Protein AF-A0A366WCZ5-F1 (afdb_monomer)

Secondary structure (DSSP, 8-state):
-HHHHHHHHHHHHHHHHHHHHHHH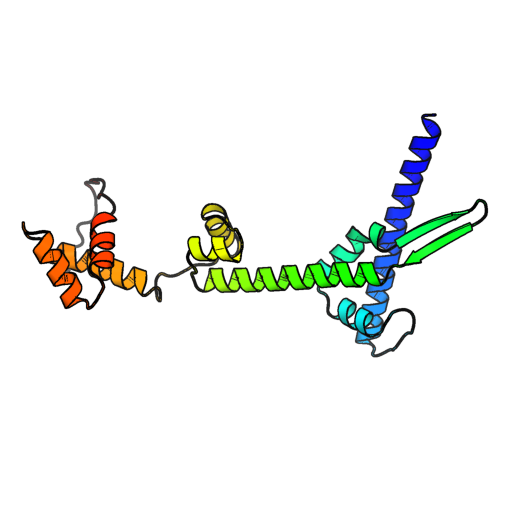HHHHHHHHHHHTT---TTS-HHHHHHHHH--HHHHHHHHHTHHHHEEEEEETTEEEEEE-HHHHHHHHHHHHHHHHHHHHHHHHHHTT--HHHHHHHH---HHHHHHHHHHTT----STT-HHHHHHHHHHHHHHHH--S-HHHHHHHHHHHTT--HHHHHHHHHT----------------

Structure (mmCIF, N/CA/C/O backbone):
data_AF-A0A366WCZ5-F1
#
_entry.id   AF-A0A366WCZ5-F1
#
loop_
_atom_site.group_PDB
_atom_site.id
_atom_site.type_symbol
_atom_site.label_atom_id
_atom_site.label_alt_id
_atom_site.label_comp_id
_atom_site.label_asym_id
_atom_site.label_entity_id
_atom_site.label_seq_id
_atom_site.pdbx_PDB_ins_code
_atom_site.Cartn_x
_atom_site.Cartn_y
_atom_site.Cartn_z
_atom_site.occupancy
_atom_site.B_iso_or_equiv
_atom_site.auth_seq_id
_atom_site.auth_comp_id
_atom_site.auth_asym_id
_atom_site.auth_atom_id
_atom_site.pdbx_PDB_model_num
ATOM 1 N N . MET A 1 1 ? -20.710 30.430 31.780 1.00 48.91 1 MET A N 1
ATOM 2 C CA . MET A 1 1 ? -20.647 29.848 30.422 1.00 48.91 1 MET A CA 1
ATOM 3 C C . MET A 1 1 ? -19.335 29.110 30.149 1.00 48.91 1 MET A C 1
ATOM 5 O O . MET A 1 1 ? -19.373 28.139 29.416 1.00 48.91 1 MET A O 1
ATOM 9 N N . GLU A 1 2 ? -18.200 29.488 30.754 1.00 44.03 2 GLU A N 1
ATOM 10 C CA . GLU A 1 2 ? -16.919 28.774 30.550 1.00 44.03 2 GLU A CA 1
ATOM 11 C C . GLU A 1 2 ? -16.777 27.448 31.325 1.00 44.03 2 GLU A C 1
ATOM 13 O O . GLU A 1 2 ? -16.104 26.543 30.841 1.00 44.03 2 GLU A O 1
ATOM 18 N N . ARG A 1 3 ? -17.430 27.290 32.491 1.00 44.84 3 ARG A N 1
ATOM 19 C CA . ARG A 1 3 ? -17.363 26.043 33.286 1.00 44.84 3 ARG A CA 1
ATOM 20 C C . ARG A 1 3 ? -18.009 24.841 32.587 1.00 44.84 3 ARG A C 1
ATOM 22 O O . ARG A 1 3 ? -17.401 23.784 32.537 1.00 44.84 3 ARG A O 1
ATOM 29 N N . THR A 1 4 ? -19.165 25.031 31.954 1.00 56.19 4 THR A N 1
ATOM 30 C CA . THR A 1 4 ? -19.884 23.972 31.224 1.00 56.19 4 THR A CA 1
ATOM 31 C C . THR A 1 4 ? -19.087 23.408 30.045 1.00 56.19 4 THR A C 1
ATOM 33 O O . THR A 1 4 ? -19.094 22.205 29.822 1.00 56.19 4 THR A O 1
ATOM 36 N N . ILE A 1 5 ? -18.328 24.248 29.332 1.00 54.75 5 ILE A N 1
ATOM 37 C CA . ILE A 1 5 ? -17.493 23.812 28.196 1.00 54.75 5 ILE A CA 1
ATOM 38 C C . ILE A 1 5 ? -16.281 22.994 28.673 1.00 54.75 5 ILE A C 1
ATOM 40 O O . ILE A 1 5 ? -15.806 22.101 27.968 1.00 54.75 5 ILE A O 1
ATOM 44 N N . LEU A 1 6 ? -15.741 23.318 29.852 1.00 47.34 6 LEU A N 1
ATOM 45 C CA . LEU A 1 6 ? -14.624 22.582 30.438 1.00 47.34 6 LEU A CA 1
ATOM 46 C C . LEU A 1 6 ? -15.084 21.200 30.923 1.00 47.34 6 LEU A C 1
ATOM 48 O O . LEU A 1 6 ? -14.421 20.210 30.622 1.00 47.34 6 LEU A O 1
ATOM 52 N N . ASP A 1 7 ? -16.248 21.138 31.571 1.00 59.31 7 ASP A N 1
ATOM 53 C CA . ASP A 1 7 ? -16.853 19.894 32.054 1.00 59.31 7 ASP A CA 1
ATOM 54 C C . ASP A 1 7 ? -17.231 18.958 30.891 1.00 59.31 7 ASP A C 1
ATOM 56 O O . ASP A 1 7 ? -16.906 17.774 30.930 1.00 59.31 7 ASP A O 1
ATOM 60 N N . GLU A 1 8 ? -17.792 19.480 29.793 1.00 61.09 8 GLU A N 1
ATOM 61 C CA . GLU A 1 8 ? -18.083 18.694 28.580 1.00 61.09 8 GLU A CA 1
ATOM 62 C C . GLU A 1 8 ? -16.818 18.119 27.919 1.00 61.09 8 GLU A C 1
ATOM 64 O O . GLU A 1 8 ? -16.812 16.981 27.444 1.00 61.09 8 GLU A O 1
ATOM 69 N N . LYS A 1 9 ? -15.713 18.876 27.904 1.00 61.22 9 LYS A N 1
ATOM 70 C CA . LYS A 1 9 ? -14.429 18.406 27.353 1.00 61.22 9 LYS A CA 1
ATOM 71 C C . LYS A 1 9 ? -13.777 17.334 28.221 1.00 61.22 9 LYS A C 1
ATOM 73 O O . LYS A 1 9 ? -13.191 16.397 27.675 1.00 61.22 9 LYS A O 1
ATOM 78 N N . ILE A 1 10 ? -13.866 17.470 29.543 1.00 60.66 10 ILE A N 1
ATOM 79 C CA . ILE A 1 10 ? -13.370 16.468 30.492 1.00 60.66 10 ILE A CA 1
ATOM 80 C C . ILE A 1 10 ? -14.183 15.180 30.326 1.00 60.66 10 ILE A C 1
ATOM 82 O O . ILE A 1 10 ? -13.588 14.129 30.078 1.00 60.66 10 ILE A O 1
ATOM 86 N N . LEU A 1 11 ? -15.515 15.281 30.284 1.00 67.25 11 LEU A N 1
ATOM 87 C CA . LEU A 1 11 ? -16.421 14.150 30.074 1.00 67.25 11 LEU A CA 1
ATOM 88 C C . LEU A 1 11 ? -16.138 13.421 28.749 1.00 67.25 11 LEU A C 1
ATOM 90 O O . LEU A 1 11 ? -16.040 12.195 28.710 1.00 67.25 11 LEU A O 1
ATOM 94 N N . PHE A 1 12 ? -15.920 14.169 27.664 1.00 70.44 12 PHE A N 1
ATOM 95 C CA . PHE A 1 12 ? -15.553 13.603 26.363 1.00 70.44 12 PHE A CA 1
ATOM 96 C C . PHE A 1 12 ? -14.197 12.878 26.399 1.00 70.44 12 PHE A C 1
ATOM 98 O O . PHE A 1 12 ? -14.015 11.831 25.769 1.00 70.44 12 PHE A O 1
ATOM 105 N N . SER A 1 13 ? -13.224 13.414 27.139 1.00 75.50 13 SER A N 1
ATOM 106 C CA . SER A 1 13 ? -11.907 12.789 27.275 1.00 75.50 13 SER A CA 1
ATOM 107 C C . SER A 1 13 ? -11.962 11.482 28.072 1.00 75.50 13 SER A C 1
ATOM 109 O O . SER A 1 13 ? -11.350 10.494 27.659 1.00 75.50 13 SER A O 1
ATOM 111 N N . GLU A 1 14 ? -12.757 11.436 29.141 1.00 78.94 14 GLU A N 1
ATOM 112 C CA . GLU A 1 14 ? -12.972 10.247 29.969 1.00 78.94 14 GLU A CA 1
ATOM 113 C C . GLU A 1 14 ? -13.734 9.161 29.203 1.00 78.94 14 GLU A C 1
ATOM 115 O O . GLU A 1 14 ? -13.305 8.005 29.182 1.00 78.94 14 GLU A O 1
ATOM 120 N N . GLN A 1 15 ? -14.787 9.534 28.469 1.00 80.31 15 GLN A N 1
ATOM 121 C CA . GLN A 1 15 ? -15.516 8.632 27.571 1.00 80.31 15 GLN A CA 1
ATOM 122 C C . GLN A 1 15 ? -14.597 8.028 26.505 1.00 80.31 15 GLN A C 1
ATOM 124 O O . GLN A 1 15 ? -14.660 6.832 26.222 1.00 80.31 15 GLN A O 1
ATOM 129 N N . LYS A 1 16 ? -13.678 8.819 25.942 1.00 81.75 16 LYS A N 1
ATOM 130 C CA . LYS A 1 16 ? -12.702 8.328 24.962 1.00 81.75 16 LYS A CA 1
ATOM 131 C C . LYS A 1 16 ? -11.709 7.337 25.569 1.00 81.75 16 LYS A C 1
ATOM 133 O O . LYS A 1 16 ? -11.326 6.379 24.899 1.00 81.75 16 LYS A O 1
ATOM 138 N N . VAL A 1 17 ? -11.270 7.552 26.809 1.00 85.00 17 VAL A N 1
ATOM 139 C CA . VAL A 1 17 ? -10.407 6.599 27.527 1.00 85.00 17 VAL A CA 1
ATOM 140 C C . VAL A 1 17 ? -11.176 5.315 27.833 1.00 85.00 17 VAL A C 1
ATOM 142 O O . VAL A 1 17 ? -10.668 4.227 27.564 1.00 85.00 17 VAL A O 1
ATOM 145 N N . LEU A 1 18 ? -12.417 5.426 28.307 1.00 83.81 18 LEU A N 1
ATOM 146 C CA . LEU A 1 18 ? -13.275 4.278 28.586 1.00 83.81 18 LEU A CA 1
ATOM 147 C C . LEU A 1 18 ? -13.547 3.456 27.318 1.00 83.81 18 LEU A C 1
ATOM 149 O O . LEU A 1 18 ? -13.378 2.238 27.337 1.00 83.81 18 LEU A O 1
ATOM 153 N N . ALA A 1 19 ? -13.864 4.112 26.198 1.00 83.38 19 ALA A N 1
ATOM 154 C CA . ALA A 1 19 ? -14.073 3.453 24.910 1.00 83.38 19 ALA A CA 1
ATOM 155 C C . ALA A 1 19 ? -12.857 2.619 24.482 1.00 83.38 19 ALA A C 1
ATOM 157 O O . ALA A 1 19 ? -13.003 1.471 24.062 1.00 83.38 19 ALA A O 1
ATOM 158 N N . LYS A 1 20 ? -11.643 3.164 24.631 1.00 87.25 20 LYS A N 1
ATOM 159 C CA . LYS A 1 20 ? -10.401 2.438 24.326 1.00 87.25 20 LYS A CA 1
ATOM 160 C C . LYS A 1 20 ? -10.265 1.175 25.163 1.00 87.25 20 LYS A C 1
ATOM 162 O O . LYS A 1 20 ? -9.969 0.117 24.613 1.00 87.25 20 LYS A O 1
ATOM 167 N N . THR A 1 21 ? -10.494 1.278 26.469 1.00 86.56 21 THR A N 1
ATOM 168 C CA . THR A 1 21 ? -10.379 0.152 27.404 1.00 86.56 21 THR A CA 1
ATOM 169 C C . THR A 1 21 ? -11.398 -0.943 27.094 1.00 86.56 21 THR A C 1
ATOM 171 O O . THR A 1 21 ? -11.051 -2.128 27.101 1.00 86.56 21 THR A O 1
ATOM 174 N N . VAL A 1 22 ? -12.636 -0.561 26.765 1.00 86.19 22 VAL A N 1
ATOM 175 C CA . VAL A 1 22 ? -13.698 -1.499 26.378 1.00 86.19 22 VAL A CA 1
ATOM 176 C C . VAL A 1 22 ? -13.349 -2.205 25.069 1.00 86.19 22 VAL A C 1
ATOM 178 O O . VAL A 1 22 ? -13.373 -3.433 25.032 1.00 86.19 22 VAL A O 1
ATOM 181 N N . ILE A 1 23 ? -12.954 -1.473 24.020 1.00 87.56 23 ILE A N 1
ATOM 182 C CA . ILE A 1 23 ? -12.566 -2.079 22.735 1.00 87.56 23 ILE A CA 1
ATOM 183 C C . ILE A 1 23 ? -11.342 -2.979 22.881 1.00 87.56 23 ILE A C 1
ATOM 185 O O . ILE A 1 23 ? -11.343 -4.087 22.354 1.00 87.56 23 ILE A O 1
ATOM 189 N N . HIS A 1 24 ? -10.328 -2.556 23.632 1.00 87.62 24 HIS A N 1
ATOM 190 C CA . HIS A 1 24 ? -9.146 -3.377 23.886 1.00 87.62 24 HIS A CA 1
ATOM 191 C C . HIS A 1 24 ? -9.514 -4.702 24.575 1.00 87.62 24 HIS A C 1
ATOM 193 O O . HIS A 1 24 ? -9.077 -5.773 24.156 1.00 87.62 24 HIS A O 1
ATOM 199 N N . SER A 1 25 ? -10.370 -4.645 25.598 1.00 86.44 25 SER A N 1
ATOM 200 C CA . SER A 1 25 ? -10.845 -5.837 26.312 1.00 86.44 25 SER A CA 1
ATOM 201 C C . SER A 1 25 ? -11.691 -6.744 25.415 1.00 86.44 25 SER A C 1
ATOM 203 O O . SER A 1 25 ? -11.522 -7.962 25.430 1.00 86.44 25 SER A O 1
ATOM 205 N N . LEU A 1 26 ? -12.557 -6.149 24.592 1.00 85.19 26 LEU A N 1
ATOM 206 C CA . LEU A 1 26 ? -13.409 -6.848 23.635 1.00 85.19 26 LEU A CA 1
ATOM 207 C C . LEU A 1 26 ? -12.581 -7.577 22.569 1.00 85.19 26 LEU A C 1
ATOM 209 O O . LEU A 1 26 ? -12.796 -8.766 22.349 1.00 85.19 26 LEU A O 1
ATOM 213 N N . VAL A 1 27 ? -11.591 -6.916 21.965 1.00 85.88 27 VAL A N 1
ATOM 214 C CA . VAL A 1 27 ? -10.692 -7.537 20.978 1.00 85.88 27 VAL A CA 1
ATOM 215 C C . VAL A 1 27 ? -9.900 -8.686 21.602 1.00 85.88 27 VAL A C 1
ATOM 217 O O . VAL A 1 27 ? -9.868 -9.779 21.038 1.00 85.88 27 VAL A O 1
ATOM 220 N N . ASN A 1 28 ? -9.330 -8.489 22.794 1.00 83.81 28 ASN A N 1
ATOM 221 C CA . ASN A 1 28 ? -8.584 -9.542 23.487 1.00 83.81 28 ASN A CA 1
ATOM 222 C C . ASN A 1 28 ? -9.452 -10.764 23.790 1.00 83.81 28 ASN A C 1
ATOM 224 O O . ASN A 1 28 ? -9.026 -11.897 23.561 1.00 83.81 28 ASN A O 1
ATOM 228 N N . MET A 1 29 ? -10.681 -10.543 24.257 1.00 84.25 29 MET A N 1
ATOM 229 C CA . MET A 1 29 ? -11.636 -11.618 24.500 1.00 84.25 29 MET A CA 1
ATOM 230 C C . MET A 1 29 ? -11.932 -12.400 23.213 1.00 84.25 29 MET A C 1
ATOM 232 O O . MET A 1 29 ? -11.909 -13.628 23.237 1.00 84.25 29 MET A O 1
ATOM 236 N N . ILE A 1 30 ? -12.154 -11.721 22.085 1.00 81.56 30 ILE A N 1
ATOM 237 C CA . ILE A 1 30 ? -12.444 -12.363 20.791 1.00 81.56 30 ILE A CA 1
ATOM 238 C C . ILE A 1 30 ? -11.264 -13.202 20.310 1.00 81.56 30 ILE A C 1
ATOM 240 O O . ILE A 1 30 ? -11.453 -14.353 19.924 1.00 81.56 30 ILE A O 1
ATOM 244 N N . VAL A 1 31 ? -10.046 -12.658 20.364 1.00 77.75 31 VAL A N 1
ATOM 245 C CA . VAL A 1 31 ? -8.829 -13.373 19.952 1.00 77.75 31 VAL A CA 1
ATOM 246 C C . VAL A 1 31 ? -8.624 -14.620 20.817 1.00 77.75 31 VAL A C 1
ATOM 248 O O . VAL A 1 31 ? -8.374 -15.707 20.298 1.00 77.75 31 VAL A O 1
ATOM 251 N N . GLN A 1 32 ? -8.796 -14.507 22.137 1.00 78.75 32 GLN A N 1
ATOM 252 C CA . GLN A 1 32 ? -8.680 -15.642 23.059 1.00 78.75 32 GLN A CA 1
ATOM 253 C C . GLN A 1 32 ? -9.771 -16.699 22.838 1.00 78.75 32 GLN A C 1
ATOM 255 O O . GLN A 1 32 ? -9.499 -17.900 22.898 1.00 78.75 32 GLN A O 1
ATOM 260 N N . GLN A 1 33 ? -11.007 -16.279 22.567 1.00 77.38 33 GLN A N 1
ATOM 261 C CA . GLN A 1 33 ? -12.123 -17.181 22.275 1.00 77.38 33 GLN A CA 1
ATOM 262 C C . GLN A 1 33 ? -11.943 -17.906 20.942 1.00 77.38 33 GLN A C 1
ATOM 264 O O . GLN A 1 33 ? -12.163 -19.115 20.877 1.00 77.38 33 GLN A O 1
ATOM 269 N N . HIS A 1 34 ? -11.463 -17.202 19.915 1.00 70.62 34 HIS A N 1
ATOM 270 C CA . HIS A 1 34 ? -11.120 -17.790 18.626 1.00 70.62 34 HIS A CA 1
ATOM 271 C C . HIS A 1 34 ? -10.031 -18.858 18.776 1.00 70.62 34 HIS A C 1
ATOM 273 O O . HIS A 1 34 ? -10.217 -19.994 18.346 1.00 70.62 34 HIS A O 1
ATOM 279 N N . ASN A 1 35 ? -8.947 -18.535 19.488 1.00 64.56 35 ASN A N 1
ATOM 280 C CA . ASN A 1 35 ? -7.842 -19.464 19.739 1.00 64.56 35 ASN A CA 1
ATOM 281 C C . ASN A 1 35 ? -8.241 -20.670 20.605 1.00 64.56 35 ASN A C 1
ATOM 283 O O . ASN A 1 35 ? -7.607 -21.718 20.532 1.00 64.56 35 ASN A O 1
ATOM 287 N N . SER A 1 36 ? -9.284 -20.534 21.429 1.00 67.38 36 SER A N 1
ATOM 288 C CA . SER A 1 36 ? -9.811 -21.619 22.266 1.00 67.38 36 SER A CA 1
ATOM 289 C C . SER A 1 36 ? -11.001 -22.361 21.646 1.00 67.38 36 SER A C 1
ATOM 291 O O . SER A 1 36 ? -11.582 -23.215 22.316 1.00 67.38 36 SER A O 1
ATOM 293 N N . PHE A 1 37 ? -11.366 -22.060 20.390 1.00 62.53 37 PHE A N 1
ATOM 294 C CA . PHE A 1 37 ? -12.531 -22.611 19.680 1.00 62.53 37 PHE A CA 1
ATOM 295 C C . PHE A 1 37 ? -13.858 -22.483 20.454 1.00 62.53 37 PHE A C 1
ATOM 297 O O . PHE A 1 37 ? -14.787 -23.267 20.261 1.00 62.53 37 PHE A O 1
ATOM 304 N N . LYS A 1 38 ? -13.972 -21.483 21.335 1.00 64.81 38 LYS A N 1
ATOM 305 C CA . LYS A 1 38 ? -15.187 -21.218 22.113 1.00 64.81 38 LYS A CA 1
ATOM 306 C C . LYS A 1 38 ? -16.063 -20.232 21.345 1.00 64.81 38 LYS A C 1
ATOM 308 O O . LYS A 1 38 ? -15.687 -19.077 21.175 1.00 64.81 38 LYS A O 1
ATOM 313 N N . GLN A 1 39 ? -17.243 -20.663 20.897 1.00 55.62 39 GLN A N 1
ATOM 314 C CA . GLN A 1 39 ? -18.245 -19.745 20.348 1.00 55.62 39 GLN A CA 1
ATOM 315 C C . GLN A 1 39 ? -18.933 -19.008 21.501 1.00 55.62 39 GLN A C 1
ATOM 317 O O . GLN A 1 39 ? -19.683 -19.614 22.262 1.00 55.62 39 GLN A O 1
ATOM 322 N N . SER A 1 40 ? -18.670 -17.708 21.645 1.00 55.97 40 SER A N 1
ATOM 323 C CA . SER A 1 40 ? -19.426 -16.839 22.551 1.00 55.97 40 SER A CA 1
ATOM 324 C C . SER A 1 40 ? -20.203 -15.791 21.752 1.00 55.97 40 SER A C 1
ATOM 326 O O . SER A 1 40 ? -19.720 -15.249 20.759 1.00 55.97 40 SER A O 1
ATOM 328 N N . SER A 1 41 ? -21.447 -15.565 22.163 1.00 56.16 41 SER A N 1
ATOM 329 C CA . SER A 1 41 ? -22.526 -14.944 21.391 1.00 56.16 41 SER A CA 1
ATOM 330 C C . SER A 1 41 ? -22.632 -13.421 21.544 1.00 56.16 41 SER A C 1
ATOM 332 O O . SER A 1 41 ? -23.733 -12.881 21.491 1.00 56.16 41 SER A O 1
ATOM 334 N N . LEU A 1 42 ? -21.524 -12.710 21.762 1.00 67.25 42 LEU A N 1
ATOM 335 C CA . LEU A 1 42 ? -21.558 -11.246 21.926 1.00 67.25 42 LEU A CA 1
ATOM 336 C C . LEU A 1 42 ? -21.474 -10.475 20.6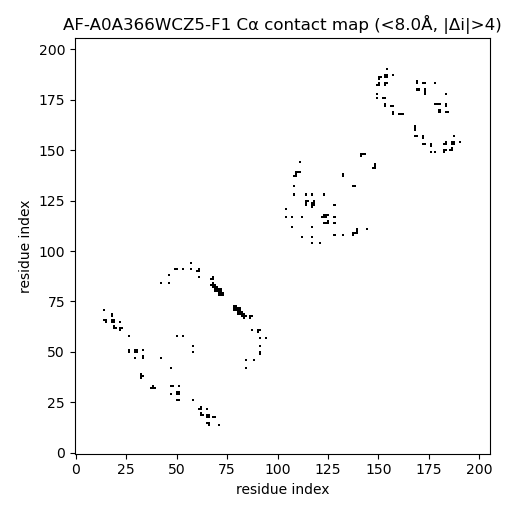02 1.00 67.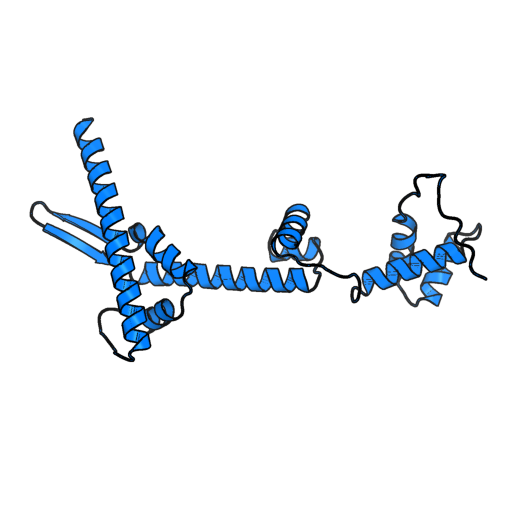25 42 LEU A C 1
ATOM 338 O O . LEU A 1 42 ? -21.868 -9.314 20.552 1.00 67.25 42 LEU A O 1
ATOM 342 N N . ILE A 1 43 ? -20.934 -11.086 19.545 1.00 72.69 43 ILE A N 1
ATOM 343 C CA . ILE A 1 43 ? -20.576 -10.404 18.292 1.00 72.69 43 ILE A CA 1
ATOM 344 C C . ILE A 1 43 ? -20.893 -11.332 17.112 1.00 72.69 43 ILE A C 1
ATOM 346 O O . ILE A 1 43 ? -20.753 -12.551 17.258 1.00 72.69 43 ILE A O 1
ATOM 350 N N . PRO A 1 44 ? -21.300 -10.803 15.940 1.00 78.94 44 PRO A N 1
ATOM 351 C CA . PRO A 1 44 ? -21.498 -11.612 14.742 1.00 78.94 44 PRO A CA 1
ATOM 352 C C . PRO A 1 44 ? -20.285 -12.518 14.437 1.00 78.94 44 PRO A C 1
ATOM 354 O O . PRO A 1 44 ? -19.152 -12.029 14.440 1.00 78.94 44 PRO A O 1
ATOM 357 N N . PRO A 1 45 ? -20.484 -13.817 14.134 1.00 75.31 45 PRO A N 1
ATOM 358 C CA . PRO A 1 45 ? -19.385 -14.772 13.944 1.00 75.31 45 PRO A CA 1
ATOM 359 C C . PRO A 1 45 ? -18.388 -14.386 12.845 1.00 75.31 45 PRO A C 1
ATOM 361 O O . PRO A 1 45 ? -17.196 -14.664 12.961 1.00 75.31 45 PRO A O 1
ATOM 364 N N . THR A 1 46 ? -18.871 -13.741 11.781 1.00 77.25 46 THR A N 1
ATOM 365 C CA . THR A 1 46 ? -18.039 -13.223 10.687 1.00 77.25 46 THR A CA 1
ATOM 366 C C . THR A 1 46 ? -17.093 -12.140 11.189 1.00 77.25 46 THR A C 1
ATOM 368 O O . THR A 1 46 ? -15.886 -12.254 11.019 1.00 77.25 46 THR A O 1
ATOM 371 N N . LEU A 1 47 ? -17.623 -11.165 11.927 1.00 78.62 47 LEU A N 1
ATOM 372 C CA . LEU A 1 47 ? -16.841 -10.077 12.500 1.00 78.62 47 LEU A CA 1
ATOM 373 C C . LEU A 1 47 ? -15.835 -10.576 13.547 1.00 78.62 47 LEU A C 1
ATOM 375 O O . LEU A 1 47 ? -14.709 -10.091 13.609 1.00 78.62 47 LEU A O 1
ATOM 379 N N . ALA A 1 48 ? -16.212 -11.575 14.348 1.00 77.88 48 ALA A N 1
ATOM 380 C CA . ALA A 1 48 ? -15.303 -12.204 15.302 1.00 77.88 48 ALA A CA 1
ATOM 381 C C . ALA A 1 48 ? -14.113 -12.884 14.599 1.00 77.88 48 ALA A C 1
ATOM 383 O O . ALA A 1 48 ? -12.973 -12.745 15.049 1.00 77.88 48 ALA A O 1
ATOM 384 N N . ARG A 1 49 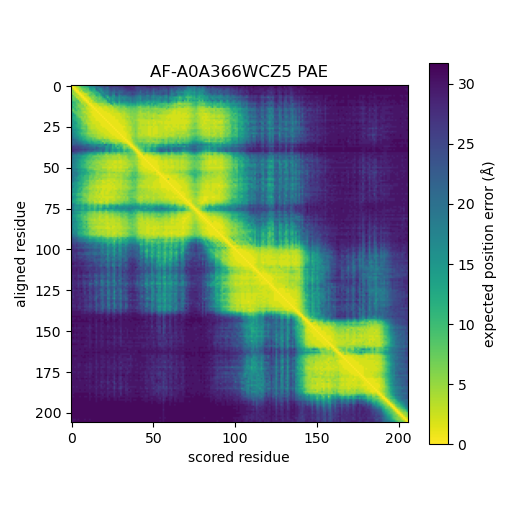? -14.360 -13.571 13.472 1.00 78.12 49 ARG A N 1
ATOM 385 C CA . ARG A 1 49 ? -13.300 -14.131 12.622 1.00 78.12 49 ARG A CA 1
ATOM 386 C C . ARG A 1 49 ? -12.409 -13.020 12.066 1.00 78.12 49 ARG A C 1
ATOM 388 O O . ARG A 1 49 ? -11.192 -13.127 12.196 1.00 78.12 49 ARG A O 1
ATOM 395 N N . ASP A 1 50 ? -12.993 -11.958 11.521 1.00 78.62 50 ASP A N 1
ATOM 396 C CA . ASP A 1 50 ? -12.234 -10.855 10.926 1.00 78.62 50 ASP A CA 1
ATOM 397 C C . ASP A 1 50 ? -11.296 -10.216 11.961 1.00 78.62 50 ASP A C 1
ATOM 399 O O . ASP A 1 50 ? -10.086 -10.149 11.733 1.00 78.62 50 ASP A O 1
ATOM 403 N N . ILE A 1 51 ? -11.807 -9.888 13.155 1.00 81.62 51 ILE A N 1
ATOM 404 C CA . ILE A 1 51 ? -11.007 -9.365 14.276 1.00 81.62 51 ILE A CA 1
ATOM 405 C C . ILE A 1 51 ? -9.882 -10.336 14.653 1.00 81.62 51 ILE A C 1
ATOM 407 O O . ILE A 1 51 ? -8.738 -9.917 14.796 1.00 81.62 51 ILE A O 1
ATOM 411 N N . SER A 1 52 ? -10.177 -11.632 14.789 1.00 78.94 52 SER A N 1
ATOM 412 C CA . SER A 1 52 ? -9.170 -12.631 15.177 1.00 78.94 52 SER A CA 1
ATOM 413 C C . SER A 1 52 ? -8.059 -12.832 14.142 1.00 78.94 52 SER A C 1
ATOM 415 O O . SER A 1 52 ? -6.944 -13.199 14.498 1.00 78.94 52 SER A O 1
ATOM 417 N N . SER A 1 53 ? -8.359 -12.575 12.867 1.00 75.88 53 SER A N 1
ATOM 418 C CA . SER A 1 53 ? -7.409 -12.672 11.754 1.00 75.88 53 SER A CA 1
ATOM 419 C C . SER A 1 53 ? -6.666 -11.364 11.462 1.00 75.88 53 SER A C 1
ATOM 421 O O . SER A 1 53 ? -5.797 -11.323 10.589 1.00 75.88 53 SER A O 1
ATOM 423 N N . THR A 1 54 ? -7.006 -10.292 12.179 1.00 77.44 54 THR A N 1
ATOM 424 C CA . THR A 1 54 ? -6.409 -8.967 12.013 1.00 77.44 54 THR A CA 1
ATOM 425 C C . THR A 1 54 ? -5.048 -8.902 12.709 1.00 77.44 54 THR A C 1
ATOM 427 O O . THR A 1 54 ? -4.852 -9.458 13.788 1.00 77.44 54 THR A O 1
ATOM 430 N N . ASP A 1 55 ? -4.083 -8.217 12.092 1.00 77.56 55 ASP A N 1
ATOM 431 C CA . ASP A 1 55 ? -2.759 -8.010 12.683 1.00 77.56 55 ASP A CA 1
ATOM 432 C C . ASP A 1 55 ? -2.771 -6.967 13.820 1.00 77.56 55 ASP A C 1
ATOM 434 O O . ASP A 1 55 ? -3.752 -6.259 14.053 1.00 77.56 55 ASP A O 1
ATOM 438 N N . LEU A 1 56 ? -1.647 -6.846 14.536 1.00 75.44 56 LEU A N 1
ATOM 439 C CA . LEU A 1 56 ? -1.508 -5.893 15.645 1.00 75.44 56 LEU A CA 1
ATOM 440 C C . LEU A 1 56 ? -1.791 -4.443 15.220 1.00 75.44 56 LEU A C 1
ATOM 442 O O . LEU A 1 56 ? -2.383 -3.691 15.987 1.00 75.44 56 LEU A O 1
ATOM 446 N N . MET A 1 57 ? -1.442 -4.057 13.986 1.00 71.31 57 MET A N 1
ATOM 447 C CA . MET A 1 57 ? -1.711 -2.703 13.488 1.00 71.31 57 MET A CA 1
ATOM 448 C C . MET A 1 57 ? -3.208 -2.442 13.296 1.00 71.31 57 MET A C 1
ATOM 450 O O . MET A 1 57 ? -3.684 -1.325 13.530 1.00 71.31 57 MET A O 1
ATOM 454 N N . GLY A 1 58 ? -3.967 -3.450 12.870 1.00 74.38 58 GLY A N 1
ATOM 455 C CA . GLY A 1 58 ? -5.414 -3.342 12.775 1.00 74.38 58 GLY A CA 1
ATOM 456 C C . GLY A 1 58 ? -6.100 -3.339 14.140 1.00 74.38 58 GLY A C 1
ATOM 457 O O . GLY A 1 58 ? -7.033 -2.561 14.344 1.00 74.38 58 GLY A O 1
ATOM 458 N N . ILE A 1 59 ? -5.578 -4.098 15.108 1.00 80.50 59 ILE A N 1
ATOM 459 C CA . ILE A 1 59 ? -6.018 -4.032 16.511 1.00 80.50 59 ILE A CA 1
ATOM 460 C C . ILE A 1 59 ? -5.768 -2.629 17.091 1.00 80.50 59 ILE A C 1
ATOM 462 O O . ILE A 1 59 ? -6.683 -2.021 17.651 1.00 80.50 59 ILE A O 1
ATOM 466 N N . ASP A 1 60 ? -4.579 -2.062 16.878 1.00 79.81 60 ASP A N 1
ATOM 467 C CA . ASP A 1 60 ? -4.239 -0.699 17.307 1.00 79.81 60 ASP A CA 1
ATOM 468 C C . ASP A 1 60 ? -5.159 0.353 16.677 1.00 79.81 60 ASP A C 1
ATOM 470 O O . ASP A 1 60 ? -5.541 1.333 17.322 1.00 79.81 60 ASP A O 1
ATOM 474 N N . SER A 1 61 ? -5.554 0.145 15.422 1.00 80.19 61 SER A N 1
ATOM 475 C CA . SER A 1 61 ? -6.463 1.041 14.705 1.00 80.19 61 SER A CA 1
ATOM 476 C C . SER A 1 61 ? -7.888 0.984 15.262 1.00 80.19 61 SER A C 1
ATOM 478 O O . SER A 1 61 ? -8.493 2.036 15.467 1.00 80.19 61 SER A O 1
ATOM 480 N N . LEU A 1 62 ? -8.397 -0.207 15.604 1.00 84.75 62 LEU A N 1
ATOM 481 C CA . LEU A 1 62 ? -9.674 -0.356 16.316 1.00 84.75 62 LEU A CA 1
ATOM 482 C C . LEU A 1 62 ? -9.650 0.360 17.673 1.00 84.75 62 LEU A C 1
ATOM 484 O O . LEU A 1 62 ? -10.590 1.073 18.020 1.00 84.75 62 LEU A O 1
ATOM 488 N N . ILE A 1 63 ? -8.561 0.221 18.434 1.00 85.12 63 ILE A N 1
ATOM 489 C CA . ILE A 1 63 ? -8.410 0.888 19.734 1.00 85.12 63 ILE A CA 1
ATOM 490 C C . ILE A 1 63 ? -8.342 2.407 19.549 1.00 85.12 63 ILE A C 1
ATOM 492 O O . ILE A 1 63 ? -9.019 3.156 20.258 1.00 85.12 63 ILE A O 1
ATOM 496 N N . LYS A 1 64 ? -7.561 2.892 18.580 1.00 84.12 64 LYS A N 1
ATOM 497 C CA . LYS A 1 64 ? -7.428 4.323 18.271 1.00 84.12 64 LYS A CA 1
ATOM 498 C C . LYS A 1 64 ? -8.776 4.955 17.914 1.00 84.12 64 LYS A C 1
ATOM 500 O O . LYS A 1 64 ? -9.104 6.028 18.435 1.00 84.12 64 LYS A O 1
ATOM 505 N N . ASP A 1 65 ? -9.564 4.262 17.101 1.00 85.19 65 ASP A N 1
ATOM 506 C CA . ASP A 1 65 ? -10.856 4.728 16.595 1.00 85.19 65 ASP A CA 1
ATOM 507 C C . ASP A 1 65 ? -12.050 4.250 17.439 1.00 85.19 65 ASP A C 1
ATOM 509 O O . ASP A 1 65 ? -13.201 4.426 17.052 1.00 85.19 65 ASP A O 1
ATOM 513 N N . SER A 1 66 ? -11.796 3.752 18.651 1.00 85.75 66 SER A N 1
ATOM 514 C CA . SER A 1 66 ? -12.815 3.311 19.620 1.00 85.75 66 SER A CA 1
ATOM 515 C C . SER A 1 66 ? -13.922 4.329 19.893 1.00 85.75 66 SER A C 1
ATOM 517 O O . SER A 1 66 ? -15.067 3.942 20.069 1.00 85.75 66 SER A O 1
ATOM 519 N N . HIS A 1 67 ? -13.615 5.625 19.858 1.00 82.50 67 HIS A N 1
ATOM 520 C CA . HIS A 1 67 ? -14.590 6.716 19.989 1.00 82.50 67 HIS A CA 1
ATOM 521 C C . HIS A 1 67 ? -15.620 6.794 18.846 1.00 82.50 67 HIS A C 1
ATOM 523 O O . HIS A 1 67 ? -16.647 7.448 18.989 1.00 82.50 67 HIS A O 1
ATOM 529 N N . ARG A 1 68 ? -15.337 6.175 17.695 1.00 85.19 68 ARG A N 1
ATOM 530 C CA . ARG A 1 68 ? -16.287 6.018 16.583 1.00 85.19 68 ARG A CA 1
ATOM 531 C C . ARG A 1 68 ? -17.090 4.730 16.718 1.00 85.19 68 ARG A C 1
ATOM 533 O O . ARG A 1 68 ? -18.213 4.659 16.240 1.00 85.19 68 ARG A O 1
ATOM 540 N N . ILE A 1 69 ? -16.494 3.724 17.358 1.00 87.81 69 ILE A N 1
ATOM 541 C CA . ILE A 1 69 ? -17.099 2.412 17.584 1.00 87.81 69 ILE A CA 1
ATOM 542 C C . ILE A 1 69 ? -18.086 2.467 18.754 1.00 87.81 69 ILE A C 1
ATOM 544 O O . ILE A 1 69 ? -19.133 1.829 18.697 1.00 87.81 69 ILE A O 1
ATOM 548 N N . ILE A 1 70 ? -17.755 3.213 19.807 1.00 87.00 70 ILE A N 1
ATOM 549 C CA . ILE A 1 70 ? -18.534 3.303 21.038 1.00 87.00 70 ILE A CA 1
ATOM 550 C C . ILE A 1 70 ? -19.128 4.696 21.172 1.00 87.00 70 ILE A C 1
ATOM 552 O O . ILE A 1 70 ? -18.404 5.691 21.176 1.00 87.00 70 ILE A O 1
ATOM 556 N N . GLN A 1 71 ? -20.445 4.742 21.342 1.00 85.75 71 GLN A N 1
ATOM 557 C CA . GLN A 1 71 ? -21.180 5.948 21.697 1.00 85.75 71 GLN A CA 1
ATOM 558 C C . GLN A 1 71 ? -21.730 5.807 23.113 1.00 85.75 71 GLN A C 1
ATOM 560 O O . GLN A 1 71 ? -22.260 4.758 23.481 1.00 85.75 71 GLN A O 1
ATOM 565 N N . PHE A 1 72 ? -21.588 6.867 23.903 1.00 82.62 72 PHE A N 1
ATOM 566 C CA . PHE A 1 72 ? -22.175 6.960 25.233 1.00 82.62 72 PHE A CA 1
ATOM 567 C C . PHE A 1 72 ? -23.392 7.873 25.164 1.00 82.62 72 PHE A C 1
ATOM 569 O O . PHE A 1 72 ? -23.305 8.980 24.632 1.00 82.62 72 PHE A O 1
ATOM 576 N N . HIS A 1 73 ? -24.508 7.421 25.722 1.00 81.44 73 HIS A N 1
ATOM 577 C CA . HIS A 1 73 ? -25.702 8.237 25.902 1.00 81.44 73 HIS A CA 1
ATOM 578 C C . HIS A 1 73 ? -25.948 8.366 27.403 1.00 81.44 73 HIS A C 1
ATOM 580 O O . HIS A 1 73 ? -26.103 7.358 28.093 1.00 81.44 73 HIS A O 1
ATOM 586 N N . GLY A 1 74 ? -25.899 9.594 27.912 1.00 71.38 74 GLY A N 1
ATOM 587 C CA . GLY A 1 74 ? -26.143 9.889 29.319 1.00 71.38 74 GLY A CA 1
ATOM 588 C C . GLY A 1 74 ? -27.531 10.484 29.511 1.00 71.38 74 GLY A C 1
ATOM 589 O O . GLY A 1 74 ? -27.845 11.484 28.873 1.00 71.38 74 GLY A O 1
ATOM 590 N N . ASP A 1 75 ? -28.299 9.895 30.421 1.00 70.50 75 ASP A N 1
ATOM 591 C CA . ASP A 1 75 ? -29.486 10.492 31.031 1.00 70.50 75 ASP A CA 1
ATOM 592 C C . ASP A 1 75 ? -29.157 10.896 32.481 1.00 70.50 75 ASP A C 1
ATOM 594 O O . ASP A 1 75 ? -28.149 10.462 33.042 1.00 70.50 75 ASP A O 1
ATOM 598 N N . GLU A 1 76 ? -30.024 11.678 33.134 1.00 67.12 76 GLU A N 1
ATOM 599 C CA . GLU A 1 76 ? -29.812 12.202 34.503 1.00 67.12 76 GLU A CA 1
ATOM 600 C C . GLU A 1 76 ? -29.511 11.127 35.571 1.00 67.12 76 GLU A C 1
ATOM 602 O O . GLU A 1 76 ? -28.989 11.442 36.638 1.00 67.12 76 GLU A O 1
ATOM 607 N N . SER A 1 77 ? -29.823 9.857 35.297 1.00 73.31 77 SER A N 1
ATOM 608 C CA . SER A 1 77 ? -29.661 8.734 36.231 1.00 73.31 77 SER A CA 1
ATOM 609 C C 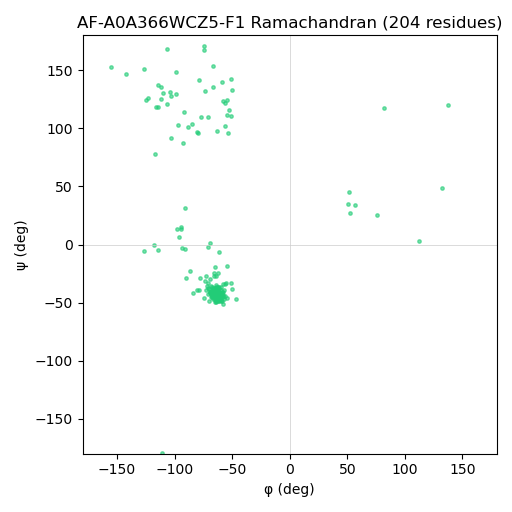. SER A 1 77 ? -28.856 7.549 35.687 1.00 73.31 77 SER A C 1
ATOM 611 O O . SER A 1 77 ? -28.584 6.612 36.440 1.00 73.31 77 SER A O 1
ATOM 613 N N . SER A 1 78 ? -28.461 7.547 34.408 1.00 74.44 78 SER A N 1
ATOM 614 C CA . SER A 1 78 ? -27.744 6.409 33.823 1.00 74.44 78 SER A CA 1
ATOM 615 C C . SER A 1 78 ? -26.887 6.790 32.619 1.00 74.44 78 SER A C 1
ATOM 617 O O . SER A 1 78 ? -27.188 7.731 31.894 1.00 74.44 78 SER A O 1
ATOM 619 N N . VAL A 1 79 ? -25.820 6.024 32.391 1.00 76.75 79 VAL A N 1
ATOM 620 C CA . VAL A 1 79 ? -25.024 6.090 31.163 1.00 76.75 79 VAL A CA 1
ATOM 621 C C . VAL A 1 79 ? -25.196 4.767 30.434 1.00 76.75 79 VAL A C 1
ATOM 623 O O . VAL A 1 79 ? -24.841 3.712 30.960 1.00 76.75 79 VAL A O 1
ATOM 626 N N . SER A 1 80 ? -25.740 4.820 29.224 1.00 79.94 80 SER A N 1
ATOM 627 C CA . SER A 1 80 ? -25.814 3.682 28.313 1.00 79.94 80 SER A CA 1
ATOM 628 C C . SER A 1 80 ? -24.682 3.747 27.288 1.00 79.94 80 SER A C 1
ATOM 630 O O . SER A 1 80 ? -24.194 4.820 26.927 1.00 79.94 80 SER A O 1
ATOM 632 N N . MET A 1 81 ? -24.224 2.574 26.854 1.00 84.69 81 MET A N 1
ATOM 633 C CA . MET A 1 81 ? -23.112 2.423 25.923 1.00 84.69 81 MET A CA 1
ATOM 634 C C . MET A 1 81 ? -23.566 1.594 24.724 1.00 84.69 81 MET A C 1
ATOM 636 O O . MET A 1 81 ? -23.993 0.450 24.886 1.00 84.69 81 MET A O 1
ATOM 640 N N . THR A 1 82 ? -23.413 2.150 23.528 1.00 86.38 82 THR A N 1
ATOM 641 C CA . THR A 1 82 ? -23.748 1.491 22.263 1.00 86.38 82 THR A CA 1
ATOM 642 C C . THR A 1 82 ? -22.466 1.157 21.510 1.00 86.38 82 THR A C 1
ATOM 644 O O . THR A 1 82 ? -21.612 2.023 21.330 1.00 86.38 82 THR A O 1
ATOM 647 N N . ILE A 1 83 ? -22.331 -0.091 21.052 1.00 87.06 83 ILE A N 1
ATOM 648 C CA . ILE A 1 83 ? -21.198 -0.554 20.237 1.00 87.06 83 ILE A CA 1
ATOM 649 C C . ILE A 1 83 ? -21.674 -0.738 18.793 1.00 87.06 83 ILE A C 1
ATOM 651 O O . ILE A 1 83 ? -22.562 -1.546 18.527 1.00 87.06 83 ILE A O 1
ATOM 655 N N . SER A 1 84 ? -21.067 -0.023 17.847 1.00 88.19 84 SER A N 1
ATOM 656 C CA . SER A 1 84 ? -21.355 -0.153 16.418 1.00 88.19 84 SER A CA 1
ATOM 657 C C . SER A 1 84 ? -20.485 -1.230 15.774 1.00 88.19 84 SER A C 1
ATOM 659 O O . SER A 1 84 ? -19.322 -1.002 15.435 1.00 88.19 84 SER A O 1
ATOM 661 N N . PHE A 1 85 ? -21.059 -2.414 15.558 1.00 86.38 85 PHE A N 1
ATOM 662 C CA . PHE A 1 85 ? -20.396 -3.491 14.814 1.00 86.38 85 PHE A CA 1
ATOM 663 C C . PHE A 1 85 ? -20.136 -3.132 13.346 1.00 86.38 85 PHE A C 1
ATOM 665 O O . PHE A 1 85 ? -19.168 -3.613 12.759 1.00 86.38 85 PHE A O 1
ATOM 672 N N . GLU A 1 86 ? -20.954 -2.251 12.767 1.00 85.00 86 GLU A N 1
ATOM 673 C CA . GLU A 1 86 ? -20.752 -1.745 11.410 1.00 85.00 86 GLU A CA 1
ATOM 674 C C . GLU A 1 86 ? -19.460 -0.919 11.302 1.00 85.00 86 GLU A C 1
ATOM 676 O O . GLU A 1 86 ? -18.685 -1.104 10.364 1.00 85.00 86 GLU A O 1
ATOM 681 N N . GLU A 1 87 ? -19.176 -0.055 12.284 1.00 85.25 87 GLU A N 1
ATOM 682 C CA . GLU A 1 87 ? -17.932 0.730 12.301 1.00 85.25 87 GLU A CA 1
ATOM 683 C C . GLU A 1 87 ? -16.699 -0.153 12.498 1.00 85.25 87 GLU A C 1
ATOM 685 O O . GLU A 1 87 ? -15.681 0.083 11.848 1.00 85.25 87 GLU A O 1
ATOM 690 N N . ILE A 1 88 ? -16.791 -1.204 13.324 1.00 84.19 88 ILE A N 1
ATOM 691 C CA . ILE A 1 88 ? -15.715 -2.201 13.449 1.00 84.19 88 ILE A CA 1
ATOM 692 C C . ILE A 1 88 ? -15.433 -2.829 12.080 1.00 84.19 88 ILE A C 1
ATOM 694 O O . ILE A 1 88 ? -14.291 -2.815 11.625 1.00 84.19 88 ILE A O 1
ATOM 698 N N . GLY A 1 89 ? -16.471 -3.320 11.395 1.00 79.69 89 GLY A N 1
ATOM 699 C CA . GLY A 1 89 ? -16.334 -3.908 10.062 1.00 79.69 89 GLY A CA 1
ATOM 700 C C . GLY A 1 89 ? -15.741 -2.931 9.044 1.00 79.69 89 GLY A C 1
ATOM 701 O O . GLY A 1 89 ? -14.856 -3.298 8.276 1.00 79.69 89 GLY A O 1
ATOM 702 N N . ARG A 1 90 ? -16.154 -1.659 9.074 1.00 82.81 90 ARG A N 1
ATOM 703 C CA . ARG A 1 90 ? -15.639 -0.618 8.174 1.00 82.81 90 ARG A CA 1
ATOM 704 C C . ARG A 1 90 ? -14.165 -0.298 8.421 1.00 82.81 90 ARG A C 1
ATOM 706 O O . ARG A 1 90 ? -13.409 -0.145 7.462 1.00 82.81 90 ARG A O 1
ATOM 713 N N . ILE A 1 91 ? -13.745 -0.198 9.683 1.00 81.75 91 ILE A N 1
ATOM 714 C CA . ILE A 1 91 ? -12.339 0.029 10.047 1.00 81.75 91 ILE A CA 1
ATOM 715 C 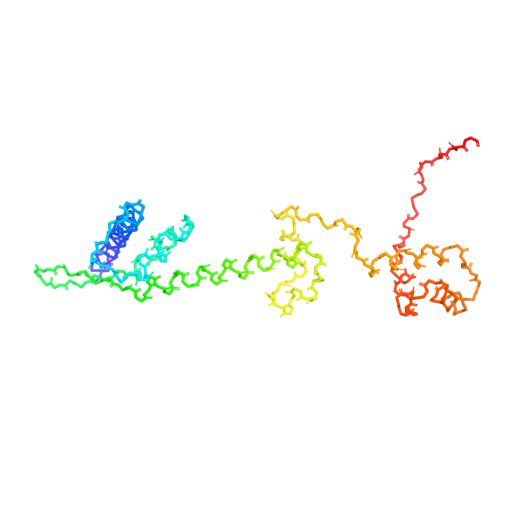C . ILE A 1 91 ? -11.486 -1.148 9.564 1.00 81.75 91 ILE A C 1
ATOM 717 O O . ILE A 1 91 ? -10.479 -0.927 8.891 1.00 81.75 91 ILE A O 1
ATOM 721 N N . LEU A 1 92 ? -11.925 -2.383 9.819 1.00 78.00 92 LEU A N 1
ATOM 722 C CA . LEU A 1 92 ? -11.240 -3.595 9.363 1.00 78.00 92 LEU A CA 1
ATOM 723 C C . LEU A 1 92 ? -11.157 -3.682 7.834 1.00 78.00 92 LEU A C 1
ATOM 725 O O . LEU A 1 92 ? -10.082 -3.932 7.292 1.00 78.00 92 LEU A O 1
ATOM 729 N N . LEU A 1 93 ? -12.244 -3.396 7.116 1.00 74.12 93 LEU A N 1
ATOM 730 C CA . LEU A 1 93 ? -12.265 -3.396 5.650 1.00 74.12 93 LEU A CA 1
ATOM 731 C C . LEU A 1 93 ? -11.289 -2.365 5.062 1.00 74.12 93 LEU A C 1
ATOM 733 O O . LEU A 1 93 ? -10.556 -2.668 4.118 1.00 74.12 93 LEU A O 1
ATOM 737 N N . ASN A 1 94 ? -11.244 -1.157 5.629 1.00 71.81 94 ASN A N 1
ATOM 738 C CA . ASN A 1 94 ? -10.315 -0.110 5.203 1.00 71.81 94 ASN A CA 1
ATOM 739 C C . ASN A 1 94 ? -8.855 -0.512 5.445 1.00 71.81 94 ASN A C 1
ATOM 741 O O . ASN A 1 94 ? -7.992 -0.222 4.615 1.00 71.81 94 ASN A O 1
ATOM 745 N N . LEU A 1 95 ? -8.575 -1.207 6.550 1.00 67.38 95 LEU A N 1
ATOM 746 C CA . LEU A 1 95 ? -7.247 -1.741 6.853 1.00 67.38 95 LEU A CA 1
ATOM 747 C C . LEU A 1 95 ? -6.844 -2.837 5.871 1.00 67.38 95 LEU A C 1
ATOM 749 O O . LEU A 1 95 ? -5.746 -2.771 5.322 1.00 67.38 95 LEU A O 1
ATOM 753 N N . HIS A 1 96 ? -7.729 -3.798 5.599 1.00 63.28 96 HIS A N 1
ATOM 754 C CA . HIS A 1 96 ? -7.472 -4.851 4.619 1.00 63.28 96 HIS A CA 1
ATOM 755 C C . HIS A 1 96 ? -7.256 -4.269 3.223 1.00 63.28 96 HIS A C 1
ATOM 757 O O . HIS A 1 96 ? -6.266 -4.598 2.580 1.00 63.28 96 HIS A O 1
ATOM 763 N N . THR A 1 97 ? -8.095 -3.326 2.796 1.00 59.81 97 THR A N 1
ATOM 764 C CA . THR A 1 97 ? -7.957 -2.652 1.496 1.00 59.81 97 THR A CA 1
ATOM 765 C C . THR A 1 97 ? -6.639 -1.880 1.405 1.00 59.81 97 THR A C 1
ATOM 767 O O . THR A 1 97 ? -5.914 -2.008 0.422 1.00 59.81 97 THR A O 1
ATOM 770 N N . SER A 1 98 ? -6.280 -1.131 2.452 1.00 68.69 98 SER A N 1
ATOM 771 C CA . SER A 1 98 ? -5.014 -0.393 2.531 1.00 68.69 98 SER A CA 1
ATOM 772 C C . SER A 1 98 ? -3.801 -1.327 2.528 1.00 68.69 98 SER A C 1
ATOM 774 O O . SER A 1 98 ? -2.806 -1.063 1.851 1.00 68.69 98 SER A O 1
ATOM 776 N N . ARG A 1 99 ? -3.885 -2.464 3.227 1.00 68.44 99 ARG A N 1
ATOM 777 C CA . ARG A 1 99 ? -2.832 -3.481 3.251 1.00 68.44 99 ARG A CA 1
ATOM 778 C C . ARG A 1 99 ? -2.681 -4.169 1.898 1.00 68.44 99 ARG A C 1
ATOM 780 O O . ARG A 1 99 ? -1.557 -4.268 1.423 1.00 68.44 99 ARG A O 1
ATOM 787 N N . THR A 1 100 ? -3.772 -4.564 1.247 1.00 72.62 100 THR A N 1
ATOM 788 C CA . THR A 1 100 ? -3.744 -5.156 -0.098 1.00 72.62 100 THR A CA 1
ATOM 789 C C . THR A 1 100 ? -3.176 -4.175 -1.117 1.00 72.62 100 THR A C 1
ATOM 791 O O . THR A 1 100 ? -2.254 -4.529 -1.843 1.00 72.62 100 THR A O 1
ATOM 794 N N . GLN A 1 101 ? -3.628 -2.917 -1.115 1.00 73.81 101 GLN A N 1
ATOM 795 C CA . GLN A 1 101 ? -3.083 -1.875 -1.993 1.00 73.81 101 GLN A CA 1
ATOM 796 C C . GLN A 1 101 ? -1.596 -1.614 -1.724 1.00 73.81 101 GLN A C 1
ATOM 798 O O . GLN A 1 101 ? -0.825 -1.388 -2.655 1.00 73.81 101 GLN A O 1
ATOM 803 N N . ARG A 1 102 ? -1.162 -1.677 -0.460 1.00 78.19 102 ARG A N 1
ATOM 804 C CA . ARG A 1 102 ? 0.249 -1.554 -0.078 1.00 78.19 102 ARG A CA 1
ATOM 805 C C . ARG A 1 102 ? 1.079 -2.748 -0.542 1.00 78.19 102 ARG A C 1
ATOM 807 O O . ARG A 1 102 ? 2.179 -2.547 -1.049 1.00 78.19 102 ARG A O 1
ATOM 814 N N . GLU A 1 103 ? 0.598 -3.971 -0.357 1.00 79.81 103 GLU A N 1
ATOM 815 C CA . GLU A 1 103 ? 1.279 -5.190 -0.806 1.00 79.81 103 GLU A CA 1
ATOM 816 C C . GLU A 1 103 ? 1.382 -5.227 -2.335 1.00 79.81 103 GLU A C 1
ATOM 818 O O . GLU A 1 103 ? 2.446 -5.528 -2.879 1.00 79.81 103 GLU A O 1
ATOM 823 N N . GLU A 1 104 ? 0.322 -4.818 -3.028 1.00 79.31 104 GLU A N 1
ATOM 824 C CA . GLU A 1 104 ? 0.293 -4.682 -4.478 1.00 79.31 104 GLU A CA 1
ATOM 825 C C . GLU A 1 104 ? 1.280 -3.607 -4.956 1.00 79.31 104 GLU A C 1
ATOM 827 O O . GLU A 1 104 ? 2.131 -3.879 -5.803 1.00 79.31 104 GLU A O 1
ATOM 832 N N . LEU A 1 105 ? 1.275 -2.418 -4.347 1.00 82.25 105 LEU A N 1
ATOM 833 C CA . LEU A 1 105 ? 2.264 -1.373 -4.614 1.00 82.25 105 LEU A CA 1
ATOM 834 C C . LEU A 1 105 ? 3.702 -1.882 -4.422 1.00 82.25 105 LEU A C 1
ATOM 836 O O . LEU A 1 105 ? 4.564 -1.651 -5.272 1.00 82.25 105 LEU A O 1
ATOM 840 N N . LEU A 1 106 ? 3.980 -2.592 -3.325 1.00 82.00 106 LEU A N 1
ATOM 841 C CA . LEU A 1 106 ? 5.300 -3.170 -3.058 1.00 82.00 106 LEU A CA 1
ATOM 842 C C . LEU A 1 106 ? 5.688 -4.218 -4.105 1.00 82.00 106 LEU A C 1
ATOM 844 O O . LEU A 1 106 ? 6.853 -4.271 -4.504 1.00 82.00 106 LEU A O 1
ATOM 848 N N . LEU A 1 107 ? 4.736 -5.012 -4.593 1.00 79.81 107 LEU A N 1
ATOM 849 C CA . LEU A 1 107 ? 4.953 -5.958 -5.684 1.00 79.81 107 LEU A CA 1
ATOM 850 C C . LEU A 1 107 ? 5.347 -5.234 -6.979 1.00 79.81 107 LEU A C 1
ATOM 852 O O . LEU A 1 107 ? 6.349 -5.601 -7.594 1.00 79.81 107 LEU A O 1
ATOM 856 N N . TYR A 1 108 ? 4.620 -4.184 -7.372 1.00 77.38 108 TYR A N 1
ATOM 857 C CA . TYR A 1 108 ? 4.961 -3.372 -8.548 1.00 77.38 108 TYR A CA 1
ATOM 858 C C . TYR A 1 108 ? 6.326 -2.686 -8.396 1.00 77.38 108 TYR A C 1
ATOM 860 O O . TYR A 1 108 ? 7.127 -2.673 -9.335 1.00 77.38 108 TYR A O 1
ATOM 868 N N . LEU A 1 109 ? 6.634 -2.162 -7.206 1.00 78.56 109 LEU A N 1
ATOM 869 C CA . LEU A 1 109 ? 7.933 -1.556 -6.908 1.00 78.56 109 LEU A CA 1
ATOM 870 C C . LEU A 1 109 ? 9.081 -2.566 -7.034 1.00 78.56 109 LEU A C 1
ATOM 872 O O . LEU A 1 109 ? 10.100 -2.225 -7.636 1.00 78.56 109 LEU A O 1
ATOM 876 N N . ARG A 1 110 ? 8.909 -3.793 -6.522 1.00 78.31 110 ARG A N 1
ATOM 877 C CA . ARG A 1 110 ? 9.892 -4.892 -6.616 1.00 78.31 110 ARG A CA 1
ATOM 878 C C . ARG A 1 110 ? 10.079 -5.400 -8.041 1.00 78.31 110 ARG A C 1
ATOM 880 O O . ARG A 1 110 ? 11.201 -5.698 -8.427 1.00 78.31 110 ARG A O 1
ATOM 887 N N . LYS A 1 111 ? 9.009 -5.438 -8.839 1.00 76.19 111 LYS A N 1
ATOM 888 C CA . LYS A 1 111 ? 9.058 -5.781 -10.272 1.00 76.19 111 LYS A CA 1
ATOM 889 C C . LYS A 1 111 ? 9.700 -4.695 -11.142 1.00 76.19 111 LYS A C 1
ATOM 891 O O . LYS A 1 111 ? 9.819 -4.869 -12.348 1.00 76.19 111 LYS A O 1
ATOM 896 N N . GLY A 1 112 ? 10.094 -3.566 -10.557 1.00 71.06 112 GLY A N 1
ATOM 897 C CA . GLY A 1 112 ? 10.761 -2.494 -11.284 1.00 71.06 112 GLY A CA 1
ATOM 898 C C . GLY A 1 112 ? 9.834 -1.647 -12.153 1.00 71.06 112 GLY A C 1
ATOM 899 O O . GLY A 1 112 ? 10.312 -1.030 -13.105 1.00 71.06 112 GLY A O 1
ATOM 900 N N . ALA A 1 113 ? 8.540 -1.571 -11.813 1.00 74.75 113 ALA A N 1
ATOM 901 C CA . ALA A 1 113 ? 7.567 -0.750 -12.531 1.00 74.75 113 ALA A CA 1
ATOM 902 C C . ALA A 1 113 ? 8.055 0.701 -12.717 1.00 74.75 113 ALA A C 1
ATOM 904 O O . ALA A 1 113 ? 8.703 1.291 -11.838 1.00 74.75 113 ALA A O 1
ATOM 905 N N . SER A 1 114 ? 7.755 1.286 -13.879 1.00 72.62 114 SER A N 1
ATOM 906 C CA . SER A 1 114 ? 8.155 2.659 -14.189 1.00 72.62 114 SER A CA 1
ATOM 907 C C . SER A 1 114 ? 7.427 3.660 -13.285 1.00 72.62 114 SER A C 1
ATOM 909 O O . SER A 1 114 ? 6.316 3.412 -12.817 1.00 72.62 114 SER A O 1
ATOM 911 N N . SER A 1 115 ? 8.035 4.826 -13.050 1.00 69.88 115 SER A N 1
ATOM 912 C CA . SER A 1 115 ? 7.387 5.892 -12.271 1.00 69.88 115 SER A CA 1
ATOM 913 C C . SER A 1 115 ? 6.105 6.414 -12.927 1.00 69.88 115 SER A C 1
ATOM 915 O O . SER A 1 115 ? 5.247 6.926 -12.225 1.00 69.88 115 SER A O 1
ATOM 917 N N . PHE A 1 116 ? 5.971 6.277 -14.251 1.00 68.50 116 PHE A N 1
ATOM 918 C CA . PHE A 1 116 ? 4.741 6.610 -14.974 1.00 68.50 116 PHE A CA 1
ATOM 919 C C . PHE A 1 116 ? 3.621 5.614 -14.647 1.00 68.50 116 PHE A C 1
ATOM 921 O O . PHE A 1 116 ? 2.547 6.018 -14.224 1.00 68.50 116 PHE A O 1
ATOM 928 N N . CYS A 1 117 ? 3.911 4.312 -14.712 1.00 71.06 117 CYS A N 1
ATOM 929 C CA . CYS A 1 117 ? 2.958 3.257 -14.358 1.00 71.06 117 CYS A CA 1
ATOM 930 C C . CYS A 1 117 ? 2.483 3.368 -12.897 1.00 71.06 117 CYS A C 1
ATOM 932 O O . CYS A 1 117 ? 1.294 3.255 -12.608 1.00 71.06 117 CYS A O 1
ATOM 934 N N . LEU A 1 118 ? 3.399 3.660 -11.972 1.00 75.31 118 LEU A N 1
ATOM 935 C CA . LEU A 1 118 ? 3.062 3.844 -10.557 1.00 75.31 118 LEU A CA 1
ATOM 936 C C . LEU A 1 118 ? 2.248 5.120 -10.294 1.00 75.31 118 LEU A C 1
ATOM 938 O O . LEU A 1 118 ? 1.438 5.147 -9.366 1.00 75.31 118 LEU A O 1
ATOM 942 N N . HIS A 1 119 ? 2.436 6.162 -11.105 1.00 69.56 119 HIS A N 1
ATOM 943 C CA . HIS A 1 119 ? 1.618 7.367 -11.032 1.00 69.56 119 HIS A CA 1
ATOM 944 C C . HIS A 1 119 ? 0.179 7.093 -11.481 1.00 69.56 119 HIS A C 1
ATOM 946 O O . HIS A 1 119 ? -0.757 7.516 -10.812 1.00 69.56 119 HIS A O 1
ATOM 952 N N . ASP A 1 120 ? -0.019 6.339 -12.557 1.00 65.88 120 ASP A N 1
ATOM 953 C CA . ASP A 1 120 ? -1.366 6.084 -13.076 1.00 65.88 120 ASP A CA 1
ATOM 954 C C . ASP A 1 120 ? -2.173 5.144 -12.169 1.00 65.88 120 ASP A C 1
ATOM 956 O O . ASP A 1 120 ? -3.364 5.363 -11.955 1.00 65.88 120 ASP A O 1
ATOM 960 N N . ILE A 1 121 ? -1.521 4.134 -11.582 1.00 71.00 121 ILE A N 1
ATOM 961 C CA . ILE A 1 121 ? -2.193 3.126 -10.747 1.00 71.00 121 ILE A CA 1
ATOM 962 C C . ILE A 1 121 ? -2.362 3.608 -9.300 1.00 71.00 121 ILE A C 1
ATOM 964 O O . ILE A 1 121 ? -3.420 3.422 -8.703 1.00 71.00 121 ILE A O 1
ATOM 968 N N . PHE A 1 122 ? -1.340 4.250 -8.727 1.00 77.38 122 PHE A N 1
ATOM 969 C CA . PHE A 1 122 ? -1.310 4.586 -7.297 1.00 77.38 122 PHE A CA 1
ATOM 970 C C . PHE A 1 122 ? -1.244 6.093 -7.013 1.00 77.38 122 PHE A C 1
ATOM 972 O O . PHE A 1 122 ? -1.227 6.489 -5.848 1.00 77.38 122 PHE A O 1
ATOM 979 N N . LYS A 1 123 ? -1.208 6.952 -8.044 1.00 76.81 123 LYS A N 1
ATOM 980 C CA . LYS A 1 123 ? -1.025 8.415 -7.918 1.00 76.81 123 LYS A CA 1
ATOM 981 C C . LYS A 1 123 ? 0.252 8.798 -7.169 1.00 76.81 123 LYS A C 1
ATOM 983 O O . LYS A 1 123 ? 0.294 9.798 -6.456 1.00 76.81 123 LYS A O 1
ATOM 988 N N . ILE A 1 124 ? 1.304 7.996 -7.337 1.00 73.75 124 ILE A N 1
ATOM 989 C CA . ILE A 1 124 ? 2.593 8.187 -6.667 1.00 73.75 124 ILE A CA 1
ATOM 990 C C . ILE A 1 124 ? 3.570 8.875 -7.616 1.00 73.75 124 ILE A C 1
ATOM 992 O O . ILE A 1 124 ? 3.788 8.444 -8.746 1.00 73.75 124 ILE A O 1
ATOM 996 N N . SER A 1 125 ? 4.201 9.946 -7.145 1.00 74.69 125 SER A N 1
ATOM 997 C CA . SER A 1 125 ? 5.182 10.696 -7.924 1.00 74.69 125 SER A CA 1
ATOM 998 C C . SER A 1 125 ? 6.523 9.960 -8.047 1.00 74.69 125 SER A C 1
ATOM 1000 O O . SER A 1 125 ? 6.843 9.021 -7.309 1.00 74.69 125 SER A O 1
ATOM 1002 N N . LYS A 1 126 ? 7.384 10.433 -8.953 1.00 73.88 126 LYS A N 1
ATOM 1003 C CA . LYS A 1 126 ? 8.749 9.904 -9.113 1.00 73.88 126 LYS A CA 1
ATOM 1004 C C . LYS A 1 126 ? 9.586 10.033 -7.831 1.00 73.88 126 LYS A C 1
ATOM 1006 O O . LYS A 1 126 ? 10.337 9.117 -7.501 1.00 73.88 126 LYS A O 1
ATOM 1011 N N . THR A 1 127 ? 9.453 11.142 -7.099 1.00 73.88 127 THR A N 1
ATOM 1012 C CA . THR A 1 127 ? 10.185 11.375 -5.841 1.00 73.88 127 THR A CA 1
ATOM 1013 C C . THR A 1 127 ? 9.691 10.457 -4.730 1.00 73.88 127 THR A C 1
ATOM 1015 O O . THR A 1 127 ? 10.500 9.856 -4.026 1.00 73.88 127 THR A O 1
ATOM 1018 N N . GLN A 1 128 ? 8.375 10.268 -4.631 1.00 73.69 128 GLN A N 1
ATOM 1019 C CA . GLN A 1 128 ? 7.770 9.327 -3.690 1.00 73.69 128 GLN A CA 1
ATOM 1020 C C . GLN A 1 128 ? 8.162 7.881 -4.013 1.00 73.69 128 GLN A C 1
ATOM 1022 O O . GLN A 1 128 ? 8.518 7.129 -3.114 1.00 73.69 128 GLN A O 1
ATOM 1027 N N . THR A 1 129 ? 8.204 7.509 -5.294 1.00 80.06 129 THR A N 1
ATOM 1028 C CA . THR A 1 129 ? 8.678 6.190 -5.745 1.00 80.06 129 THR A CA 1
ATOM 1029 C C . THR A 1 129 ? 10.117 5.922 -5.289 1.00 80.06 129 THR A C 1
ATOM 1031 O O . THR A 1 129 ? 10.416 4.842 -4.783 1.00 80.06 129 THR A O 1
ATOM 1034 N N . ALA A 1 130 ? 11.018 6.900 -5.439 1.00 75.88 130 ALA A N 1
ATOM 1035 C CA . ALA A 1 130 ? 12.408 6.773 -5.001 1.00 75.88 130 ALA A CA 1
ATOM 1036 C C . ALA A 1 130 ? 12.529 6.662 -3.471 1.00 75.88 130 ALA A C 1
ATOM 1038 O O . ALA A 1 130 ? 13.266 5.810 -2.972 1.00 75.88 130 ALA A O 1
ATOM 1039 N N . ALA A 1 131 ? 11.774 7.478 -2.729 1.00 73.19 131 ALA A N 1
ATOM 1040 C CA . ALA A 1 131 ? 11.730 7.425 -1.271 1.00 73.19 131 ALA A CA 1
ATOM 1041 C C . ALA A 1 131 ? 11.209 6.071 -0.761 1.00 73.19 131 ALA A C 1
ATOM 1043 O O . ALA A 1 131 ? 11.820 5.479 0.124 1.00 73.19 131 ALA A O 1
ATOM 1044 N N . LEU A 1 132 ? 10.143 5.544 -1.371 1.00 79.50 132 LEU A N 1
ATOM 1045 C CA . LEU A 1 132 ? 9.573 4.239 -1.035 1.00 79.50 132 LEU A CA 1
ATOM 1046 C C . LEU A 1 132 ? 10.560 3.103 -1.320 1.00 79.50 132 LEU A C 1
ATOM 1048 O O . LEU A 1 132 ? 10.774 2.253 -0.463 1.00 79.50 132 LEU A O 1
ATOM 1052 N N . ARG A 1 133 ? 11.227 3.099 -2.479 1.00 80.50 133 ARG A N 1
ATOM 1053 C CA . ARG A 1 133 ? 12.256 2.085 -2.777 1.00 80.50 133 ARG A CA 1
ATOM 1054 C C . ARG A 1 133 ? 13.383 2.091 -1.753 1.00 80.50 133 ARG A C 1
ATOM 1056 O O . ARG A 1 133 ? 13.793 1.023 -1.317 1.00 80.50 133 ARG A O 1
ATOM 1063 N N . LYS A 1 134 ? 13.831 3.277 -1.335 1.00 80.50 134 LYS A N 1
ATOM 1064 C CA . LYS A 1 134 ? 14.840 3.424 -0.281 1.00 80.50 134 LYS A CA 1
ATOM 1065 C C . LYS A 1 134 ? 14.330 2.918 1.072 1.00 80.50 134 LYS A C 1
ATOM 1067 O O . LYS A 1 134 ? 15.050 2.199 1.748 1.00 80.50 134 LYS A O 1
ATOM 1072 N N . GLN A 1 135 ? 13.102 3.273 1.451 1.00 79.50 135 GLN A N 1
ATOM 1073 C CA . GLN A 1 135 ? 12.488 2.868 2.719 1.00 79.50 135 GLN A CA 1
ATOM 1074 C C . GLN A 1 135 ? 12.333 1.346 2.845 1.00 79.50 135 GLN A C 1
ATOM 1076 O O . GLN A 1 135 ? 12.505 0.811 3.933 1.00 79.50 135 GLN A O 1
ATOM 1081 N N . TYR A 1 136 ? 11.992 0.659 1.753 1.00 80.25 136 TYR A N 1
ATOM 1082 C CA . TYR A 1 136 ? 11.791 -0.795 1.735 1.00 80.25 136 TYR A CA 1
ATOM 1083 C C . TYR A 1 136 ? 13.008 -1.576 1.230 1.00 80.25 136 TYR A C 1
ATOM 1085 O O . TYR A 1 136 ? 12.865 -2.749 0.890 1.00 80.25 136 TYR A O 1
ATOM 1093 N N . GLU A 1 137 ? 14.170 -0.922 1.135 1.00 82.12 137 GLU A N 1
ATOM 1094 C CA . GLU A 1 137 ? 15.431 -1.524 0.677 1.00 82.12 137 GLU A CA 1
ATOM 1095 C C . GLU A 1 137 ? 15.287 -2.288 -0.656 1.00 82.12 137 GLU A C 1
ATOM 1097 O O . GLU A 1 137 ? 15.910 -3.322 -0.902 1.00 82.12 137 GLU A O 1
ATOM 1102 N N . ILE A 1 138 ? 14.431 -1.778 -1.548 1.00 77.69 138 ILE A N 1
ATOM 1103 C CA . ILE A 1 138 ? 14.156 -2.392 -2.846 1.00 77.69 138 ILE A CA 1
ATOM 1104 C C . ILE A 1 138 ? 15.279 -2.004 -3.804 1.00 77.69 138 ILE A C 1
ATOM 1106 O O . ILE A 1 138 ? 15.249 -0.946 -4.439 1.00 77.69 138 ILE A O 1
ATOM 1110 N N . ASN A 1 139 ? 16.247 -2.904 -3.935 1.00 66.75 139 ASN A N 1
ATOM 1111 C CA . ASN A 1 139 ? 17.301 -2.815 -4.933 1.00 66.75 139 ASN A CA 1
ATOM 1112 C C . ASN A 1 139 ? 16.813 -3.423 -6.250 1.00 66.75 139 ASN A C 1
ATOM 1114 O O . ASN A 1 139 ? 16.752 -4.640 -6.401 1.00 66.75 139 ASN A O 1
ATOM 1118 N N . ILE A 1 140 ? 16.471 -2.566 -7.214 1.00 60.00 140 ILE A N 1
ATOM 1119 C CA . ILE A 1 140 ? 16.261 -2.998 -8.597 1.00 60.00 140 ILE A CA 1
ATOM 1120 C C . ILE A 1 140 ? 17.649 -3.133 -9.213 1.00 60.00 140 ILE A C 1
ATOM 1122 O O . ILE A 1 140 ? 18.248 -2.145 -9.638 1.00 60.00 140 ILE A O 1
ATOM 1126 N N . THR A 1 141 ? 18.190 -4.347 -9.218 1.00 51.94 141 THR A N 1
ATOM 1127 C CA . THR A 1 141 ? 19.326 -4.658 -10.079 1.00 51.94 141 THR A CA 1
ATOM 1128 C C . THR A 1 141 ? 18.842 -4.576 -11.525 1.00 51.94 141 THR A C 1
ATOM 1130 O O . THR A 1 141 ? 17.755 -5.035 -11.859 1.00 51.94 141 THR A O 1
ATOM 1133 N N . THR A 1 142 ? 19.628 -3.950 -12.394 1.00 50.50 142 THR A N 1
ATOM 1134 C CA . THR A 1 142 ? 19.311 -3.751 -13.820 1.00 50.50 142 THR A CA 1
ATOM 1135 C C . THR A 1 142 ? 19.139 -5.049 -14.613 1.00 50.50 142 THR A C 1
ATOM 1137 O O . THR A 1 142 ? 18.712 -4.990 -15.758 1.00 50.50 142 THR A O 1
ATOM 1140 N N . LYS A 1 143 ? 19.415 -6.214 -14.012 1.00 39.72 143 LYS A N 1
ATOM 1141 C CA . LYS A 1 143 ? 19.214 -7.526 -14.631 1.00 39.72 143 LYS A CA 1
ATOM 1142 C C . LYS A 1 143 ? 17.720 -7.837 -14.747 1.00 39.72 143 LYS A C 1
ATOM 1144 O O . LYS A 1 143 ? 17.068 -8.095 -13.736 1.00 39.72 143 LYS A O 1
ATOM 1149 N N . GLY A 1 144 ? 17.197 -7.836 -15.970 1.00 43.94 144 GLY A N 1
ATOM 1150 C CA . GLY A 1 144 ? 15.814 -8.198 -16.300 1.00 43.94 144 GLY A CA 1
ATOM 1151 C C . GLY A 1 144 ? 14.938 -7.045 -16.798 1.00 43.94 144 GLY A C 1
ATOM 1152 O O . GLY A 1 144 ? 13.752 -7.246 -17.056 1.00 43.94 144 GLY A O 1
ATOM 1153 N N . ARG A 1 145 ? 15.493 -5.838 -16.947 1.00 58.38 145 ARG A N 1
ATOM 1154 C CA . ARG A 1 145 ? 14.841 -4.716 -17.638 1.00 58.38 145 ARG A CA 1
ATOM 1155 C C . ARG A 1 145 ? 15.277 -4.750 -19.100 1.00 58.38 145 ARG A C 1
ATOM 1157 O O . ARG A 1 145 ? 16.251 -4.091 -19.451 1.00 58.38 145 ARG A O 1
ATOM 1164 N N . GLN A 1 146 ? 14.558 -5.509 -19.932 1.00 59.62 146 GLN A N 1
ATOM 1165 C CA . GLN A 1 146 ? 14.861 -5.641 -21.366 1.00 59.62 146 GLN A CA 1
ATOM 1166 C C . GLN A 1 146 ? 15.042 -4.267 -22.033 1.00 59.62 146 GLN A C 1
ATOM 1168 O O . GLN A 1 146 ? 15.966 -4.069 -22.804 1.00 59.62 146 GLN A O 1
ATOM 1173 N N . ASP A 1 147 ? 14.236 -3.274 -21.643 1.00 61.38 147 ASP A N 1
ATOM 1174 C CA . ASP A 1 147 ? 14.331 -1.901 -22.140 1.00 61.38 147 ASP A CA 1
ATOM 1175 C C . ASP A 1 147 ? 15.664 -1.211 -21.805 1.00 61.38 147 ASP A C 1
ATOM 1177 O O . ASP A 1 147 ? 16.174 -0.451 -22.622 1.00 61.38 147 ASP A O 1
ATOM 1181 N N . LEU A 1 148 ? 16.237 -1.452 -20.622 1.00 63.72 148 LEU A N 1
ATOM 1182 C CA . LEU A 1 148 ? 17.537 -0.893 -20.239 1.00 63.72 148 LEU A CA 1
ATOM 1183 C C . LEU A 1 148 ? 18.693 -1.681 -20.838 1.00 63.72 148 LEU A C 1
ATOM 1185 O O . LEU A 1 148 ? 19.658 -1.070 -21.275 1.00 63.72 148 LEU A O 1
ATOM 1189 N N . GLU A 1 149 ? 18.583 -3.006 -20.888 1.00 65.44 149 GLU A N 1
ATOM 1190 C CA . GLU A 1 149 ? 19.589 -3.868 -21.512 1.00 65.44 149 GLU A CA 1
ATOM 1191 C C . GLU A 1 149 ? 19.714 -3.556 -23.012 1.00 65.44 149 GLU A C 1
ATOM 1193 O O . GLU A 1 149 ? 20.827 -3.436 -23.526 1.00 65.44 149 GLU A O 1
ATOM 1198 N N . ASP A 1 150 ? 18.590 -3.305 -23.687 1.00 67.75 150 ASP A N 1
ATOM 1199 C CA . ASP A 1 150 ? 18.539 -2.866 -25.082 1.00 67.75 150 ASP A CA 1
ATOM 1200 C C . ASP A 1 150 ? 19.129 -1.453 -25.257 1.00 67.75 150 ASP A C 1
ATOM 1202 O O . ASP A 1 150 ? 19.869 -1.206 -26.210 1.00 67.75 150 ASP A O 1
ATOM 1206 N N . ILE A 1 151 ? 18.846 -0.519 -24.336 1.00 72.31 151 ILE A N 1
ATOM 1207 C CA . ILE A 1 151 ? 19.407 0.846 -24.350 1.00 72.31 151 ILE A CA 1
ATOM 1208 C C . ILE A 1 151 ? 20.925 0.827 -24.126 1.00 72.31 151 ILE A C 1
ATOM 1210 O O . ILE A 1 151 ? 21.661 1.497 -24.855 1.00 72.31 151 ILE A O 1
ATOM 1214 N N . ASP A 1 152 ? 21.403 0.067 -23.145 1.00 69.94 152 ASP A N 1
ATOM 1215 C CA . ASP A 1 152 ? 22.823 -0.043 -22.817 1.00 69.94 152 ASP A CA 1
ATOM 1216 C C . ASP A 1 152 ? 23.587 -0.721 -23.964 1.00 69.94 152 ASP A C 1
ATOM 1218 O O . ASP A 1 152 ? 24.632 -0.221 -24.392 1.00 69.94 152 ASP A O 1
ATOM 1222 N N . SER A 1 153 ? 23.016 -1.784 -24.545 1.00 74.75 153 SER A N 1
ATOM 1223 C CA . SER A 1 153 ? 23.567 -2.476 -25.719 1.00 74.75 153 SER A CA 1
ATOM 1224 C C . SER A 1 153 ? 23.614 -1.568 -26.952 1.00 74.75 153 SER A C 1
ATOM 1226 O O . SER A 1 153 ? 24.639 -1.504 -27.634 1.00 74.75 153 SER A O 1
ATOM 1228 N N . ALA A 1 154 ? 22.550 -0.801 -27.216 1.00 72.12 154 ALA A N 1
ATOM 1229 C CA . ALA A 1 154 ? 22.506 0.171 -28.310 1.00 72.12 154 ALA A CA 1
ATOM 1230 C C . ALA A 1 154 ? 23.535 1.294 -28.138 1.00 72.12 154 ALA A C 1
ATOM 1232 O O . ALA A 1 154 ? 24.189 1.696 -29.102 1.00 72.12 154 ALA A O 1
ATOM 1233 N N . SER A 1 155 ? 23.696 1.794 -26.910 1.00 78.50 155 SER A N 1
ATOM 1234 C CA . SER A 1 155 ? 24.660 2.846 -26.585 1.00 78.50 155 SER A CA 1
ATOM 1235 C C . SER A 1 155 ? 26.098 2.369 -26.781 1.00 78.50 155 SER A C 1
ATOM 1237 O O . SER A 1 155 ? 26.900 3.083 -27.388 1.00 78.50 155 SER A O 1
ATOM 1239 N N . LEU A 1 156 ? 26.416 1.152 -26.323 1.00 77.81 156 LEU A N 1
ATOM 1240 C CA . LEU A 1 156 ? 27.726 0.531 -26.513 1.00 77.81 156 LEU A CA 1
ATOM 1241 C C . LEU A 1 156 ? 28.026 0.346 -28.003 1.00 77.81 156 LEU A C 1
ATOM 1243 O O . LEU A 1 156 ? 29.064 0.796 -28.489 1.00 77.81 156 LEU A O 1
ATOM 1247 N N . ARG A 1 157 ? 27.074 -0.219 -28.754 1.00 74.94 157 ARG A N 1
ATOM 1248 C CA . ARG A 1 157 ? 27.250 -0.472 -30.185 1.00 74.94 157 ARG A CA 1
ATOM 1249 C C . ARG A 1 157 ? 27.419 0.813 -30.984 1.00 74.94 157 ARG A C 1
ATOM 1251 O O . ARG A 1 157 ? 28.234 0.854 -31.901 1.00 74.94 157 ARG A O 1
ATOM 1258 N N . TYR A 1 158 ? 26.721 1.886 -30.615 1.00 78.88 158 TYR A N 1
ATOM 1259 C CA . TYR A 1 158 ? 26.92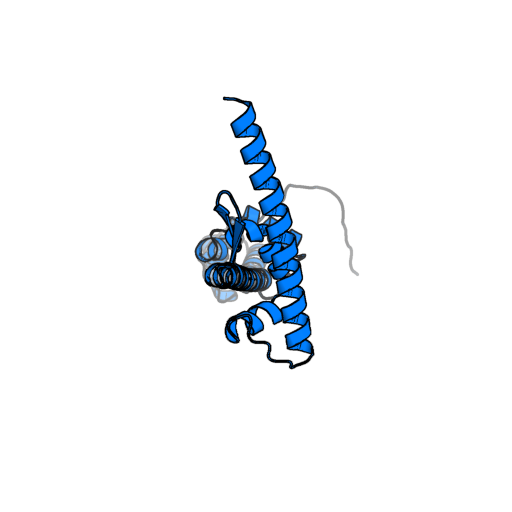5 3.202 -31.221 1.00 78.88 158 TYR A CA 1
ATOM 1260 C C . TYR A 1 158 ? 28.329 3.757 -30.970 1.00 78.88 158 TYR A C 1
ATOM 1262 O O . TYR A 1 158 ? 28.936 4.305 -31.885 1.00 78.88 158 TYR A O 1
ATOM 1270 N N . GLN A 1 159 ? 28.888 3.585 -29.769 1.00 79.31 159 GLN A N 1
ATOM 1271 C CA . GLN A 1 159 ? 30.255 4.034 -29.476 1.00 79.31 159 GLN A CA 1
ATOM 1272 C C . GLN A 1 159 ? 31.313 3.299 -30.310 1.00 79.31 159 GLN A C 1
ATOM 1274 O O . GLN A 1 159 ? 32.294 3.920 -30.709 1.00 79.31 159 GLN A O 1
ATOM 1279 N N . GLU A 1 160 ? 31.102 2.016 -30.605 1.00 78.06 160 GLU A N 1
ATOM 1280 C CA . GLU A 1 160 ? 32.001 1.203 -31.439 1.00 78.06 160 GLU A CA 1
ATOM 1281 C C . GLU A 1 160 ? 31.930 1.557 -32.929 1.00 78.06 160 GLU A C 1
ATOM 1283 O O . GLU A 1 160 ? 32.880 1.332 -33.676 1.00 78.06 160 GLU A O 1
ATOM 1288 N N . THR A 1 161 ? 30.785 2.068 -33.376 1.00 71.06 161 THR A N 1
ATOM 1289 C CA . THR A 1 161 ? 30.448 2.167 -34.800 1.00 71.06 161 THR A CA 1
ATOM 1290 C C . THR A 1 161 ? 30.321 3.589 -35.314 1.00 71.06 161 THR A C 1
ATOM 1292 O O . THR A 1 161 ? 30.146 3.760 -36.516 1.00 71.06 161 THR A O 1
ATOM 1295 N N . LYS A 1 162 ? 30.425 4.589 -34.433 1.00 71.38 162 LYS A N 1
ATOM 1296 C CA . LYS A 1 162 ? 30.258 6.004 -34.761 1.00 71.38 162 LYS A CA 1
ATOM 1297 C C . LYS A 1 162 ? 31.188 6.428 -35.903 1.00 71.38 162 LYS A C 1
ATOM 1299 O O . LYS A 1 162 ? 32.401 6.539 -35.725 1.00 71.38 162 LYS A O 1
ATOM 1304 N N . THR A 1 163 ? 30.586 6.728 -37.045 1.00 70.19 163 THR A N 1
ATOM 1305 C CA . THR A 1 163 ? 31.197 7.369 -38.209 1.00 70.19 163 THR A CA 1
ATOM 1306 C C . THR A 1 163 ? 30.630 8.786 -38.379 1.00 70.19 163 THR A C 1
ATOM 1308 O O . THR A 1 163 ? 29.789 9.231 -37.595 1.00 70.19 163 THR A O 1
ATOM 1311 N N . ASP A 1 164 ? 31.060 9.525 -39.406 1.00 76.88 164 ASP A N 1
ATOM 1312 C CA . ASP A 1 164 ? 30.521 10.865 -39.701 1.00 76.88 164 ASP A CA 1
ATOM 1313 C C . ASP A 1 164 ? 29.056 10.844 -40.204 1.00 76.88 164 ASP A C 1
ATOM 1315 O O . ASP A 1 164 ? 28.473 11.895 -40.475 1.00 76.88 164 ASP A O 1
ATOM 1319 N N . ASN A 1 165 ? 28.417 9.668 -40.305 1.00 81.88 165 ASN A N 1
ATOM 1320 C CA . ASN A 1 165 ? 27.050 9.508 -40.803 1.00 81.88 165 ASN A CA 1
ATOM 1321 C C . ASN A 1 165 ? 26.080 8.955 -39.743 1.00 81.88 165 ASN A C 1
ATOM 1323 O O . ASN A 1 165 ? 25.636 7.806 -39.794 1.00 81.88 165 ASN A O 1
ATOM 1327 N N . LEU A 1 166 ? 25.662 9.843 -38.834 1.00 78.31 166 LEU A N 1
ATOM 1328 C CA . LEU A 1 166 ? 24.742 9.560 -37.725 1.00 78.31 166 LEU A CA 1
ATOM 1329 C C . LEU A 1 166 ? 23.494 8.762 -38.139 1.00 78.31 166 LEU A C 1
ATOM 1331 O O . LEU A 1 166 ? 23.117 7.804 -37.471 1.00 78.31 166 LEU A O 1
ATOM 1335 N N . LYS A 1 167 ? 22.830 9.152 -39.235 1.00 82.38 167 LYS A N 1
ATOM 1336 C CA . LYS A 1 167 ? 21.581 8.507 -39.671 1.00 82.38 167 LYS A CA 1
ATOM 1337 C C . LYS A 1 167 ? 21.817 7.045 -40.049 1.00 82.38 167 LYS A C 1
ATOM 1339 O O . LYS A 1 167 ? 21.010 6.188 -39.698 1.00 82.38 167 LYS A O 1
ATOM 1344 N N . HIS A 1 168 ? 22.905 6.778 -40.766 1.00 83.88 168 HIS A N 1
ATOM 1345 C CA . HIS A 1 168 ? 23.259 5.435 -41.205 1.00 83.88 168 HIS A CA 1
ATOM 1346 C C . HIS A 1 168 ? 23.668 4.548 -40.022 1.00 83.88 168 HIS A C 1
ATOM 1348 O O . HIS A 1 168 ? 23.232 3.401 -39.939 1.00 83.88 168 HIS A O 1
ATOM 1354 N N . ASP A 1 169 ? 24.427 5.089 -39.070 1.00 78.19 169 ASP A N 1
ATOM 1355 C CA . ASP A 1 169 ? 24.895 4.340 -37.899 1.00 78.19 169 ASP A CA 1
ATOM 1356 C C . ASP A 1 169 ? 23.738 3.916 -36.987 1.00 78.19 169 ASP A C 1
ATOM 1358 O O . ASP A 1 169 ? 23.650 2.758 -36.585 1.00 78.19 169 ASP A O 1
ATOM 1362 N N . LEU A 1 170 ? 22.784 4.815 -36.731 1.00 82.62 170 LEU A N 1
ATOM 1363 C CA . LEU A 1 170 ? 21.598 4.508 -35.925 1.00 82.62 170 LEU A CA 1
ATOM 1364 C C . LEU A 1 170 ? 20.719 3.423 -36.563 1.00 82.62 170 LEU A C 1
ATOM 1366 O O . LEU A 1 170 ? 20.239 2.526 -35.868 1.00 82.62 170 LEU A O 1
ATOM 1370 N N . LEU A 1 171 ? 20.525 3.490 -37.886 1.00 85.56 171 LEU A N 1
ATOM 1371 C CA . LEU A 1 171 ? 19.790 2.477 -38.651 1.00 85.56 171 LEU A CA 1
ATOM 1372 C C . LEU A 1 171 ? 20.496 1.121 -38.611 1.00 85.56 171 LEU A C 1
ATOM 1374 O O . LEU A 1 171 ? 19.848 0.090 -38.415 1.00 85.56 171 LEU A O 1
ATOM 1378 N N . ARG A 1 172 ? 21.825 1.120 -38.748 1.00 83.94 172 ARG A N 1
ATOM 1379 C CA . ARG A 1 172 ? 22.627 -0.099 -38.684 1.00 83.94 172 ARG A CA 1
ATOM 1380 C C . ARG A 1 172 ? 22.499 -0.779 -37.323 1.00 83.94 172 ARG A C 1
ATOM 1382 O O . ARG A 1 172 ? 22.205 -1.965 -37.272 1.00 83.94 172 ARG A O 1
ATOM 1389 N N . ILE A 1 173 ? 22.622 -0.027 -36.233 1.00 82.56 173 ILE A N 1
ATOM 1390 C CA . ILE A 1 173 ? 22.537 -0.557 -34.862 1.00 82.56 173 ILE A CA 1
ATOM 1391 C C . ILE A 1 173 ? 21.137 -1.080 -34.545 1.00 82.56 173 ILE A C 1
ATOM 1393 O O . ILE A 1 173 ? 21.002 -2.142 -33.945 1.00 82.56 173 ILE A O 1
ATOM 1397 N N . SER A 1 174 ? 20.096 -0.366 -34.984 1.00 77.94 174 SER A N 1
ATOM 1398 C CA . SER A 1 174 ? 18.705 -0.816 -34.851 1.00 77.94 174 SER A CA 1
ATOM 1399 C C . SER A 1 174 ? 18.492 -2.176 -35.522 1.00 77.94 174 SER A C 1
ATOM 1401 O O . SER A 1 174 ? 17.821 -3.040 -34.961 1.00 77.94 174 SER A O 1
ATOM 1403 N N . THR A 1 175 ? 19.123 -2.382 -36.680 1.00 81.94 175 THR A N 1
ATOM 1404 C CA . THR A 1 175 ? 19.056 -3.638 -37.436 1.00 81.94 175 THR A CA 1
ATOM 1405 C C . THR A 1 175 ? 19.903 -4.744 -36.795 1.00 81.94 175 THR A C 1
ATOM 1407 O O . THR A 1 175 ? 19.419 -5.858 -36.639 1.00 81.94 175 THR A O 1
ATOM 1410 N N . GLU A 1 176 ? 21.144 -4.450 -36.387 1.00 81.75 176 GLU A N 1
ATOM 1411 C CA . GLU A 1 176 ? 22.069 -5.427 -35.784 1.00 81.75 176 GLU A CA 1
ATOM 1412 C C . GLU A 1 176 ? 21.569 -5.966 -34.438 1.00 81.75 176 GLU A C 1
ATOM 1414 O O . GLU A 1 176 ? 21.733 -7.148 -34.148 1.00 81.75 176 GLU A O 1
ATOM 1419 N N . LEU A 1 177 ? 20.956 -5.107 -33.621 1.00 75.50 177 LEU A N 1
ATOM 1420 C CA . LEU A 1 177 ? 20.445 -5.471 -32.299 1.00 75.50 177 LEU A CA 1
ATOM 1421 C C . LEU A 1 177 ? 18.965 -5.879 -32.316 1.00 75.50 177 LEU A C 1
ATOM 1423 O O . LEU A 1 177 ? 18.442 -6.272 -31.280 1.00 75.50 177 LEU A O 1
ATOM 1427 N N . ASN A 1 178 ? 18.292 -5.806 -33.471 1.00 78.00 178 ASN A N 1
ATOM 1428 C CA . ASN A 1 178 ? 16.860 -6.085 -33.624 1.00 78.00 178 ASN A CA 1
ATOM 1429 C C . ASN A 1 178 ? 15.971 -5.305 -32.628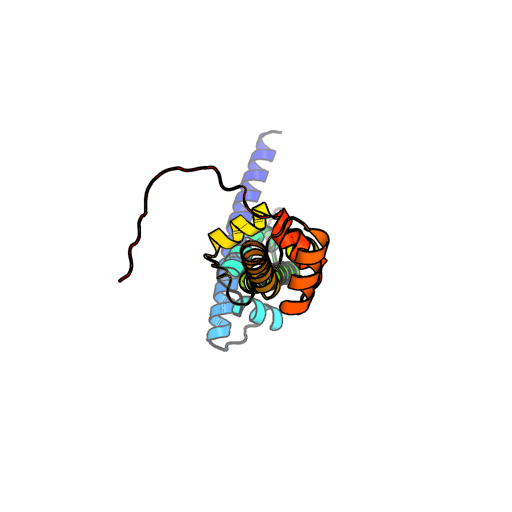 1.00 78.00 178 ASN A C 1
ATOM 1431 O O . ASN A 1 178 ? 15.054 -5.853 -32.016 1.00 78.00 178 ASN A O 1
ATOM 1435 N N . ILE A 1 179 ? 16.248 -4.010 -32.465 1.00 76.38 179 ILE A N 1
ATOM 1436 C CA . ILE A 1 179 ? 15.541 -3.111 -31.538 1.00 76.38 179 ILE A CA 1
ATOM 1437 C C . ILE A 1 179 ? 15.035 -1.859 -32.265 1.00 76.38 179 ILE A C 1
ATOM 1439 O O . ILE A 1 179 ? 15.654 -1.417 -33.239 1.00 76.38 179 ILE A O 1
ATOM 1443 N N . PRO A 1 180 ? 13.933 -1.232 -31.808 1.00 78.75 180 PRO A N 1
ATOM 1444 C CA . PRO A 1 180 ? 13.362 -0.064 -32.474 1.00 78.75 180 PRO A CA 1
ATOM 1445 C C . PRO A 1 180 ? 14.343 1.111 -32.589 1.00 78.75 180 PRO A C 1
ATOM 1447 O O . PRO A 1 180 ? 15.028 1.459 -31.626 1.00 78.75 180 PRO A O 1
ATOM 1450 N N . LEU A 1 181 ? 14.335 1.804 -33.734 1.00 75.50 181 LEU A N 1
ATOM 1451 C CA . LEU A 1 181 ? 15.194 2.971 -33.991 1.00 75.50 181 LEU A CA 1
ATOM 1452 C C . LEU A 1 181 ? 15.043 4.072 -32.925 1.00 75.50 181 LEU A C 1
ATOM 1454 O O . LEU A 1 181 ? 16.016 4.734 -32.571 1.00 75.50 181 LEU A O 1
ATOM 1458 N N . ASN A 1 182 ? 13.841 4.232 -32.363 1.00 71.69 182 ASN A N 1
ATOM 1459 C CA . ASN A 1 182 ? 13.591 5.168 -31.265 1.00 71.69 182 ASN A CA 1
ATOM 1460 C C . ASN A 1 182 ? 14.370 4.798 -29.991 1.00 71.69 182 ASN A C 1
ATOM 1462 O O . ASN A 1 182 ? 14.877 5.690 -29.317 1.00 71.69 182 ASN A O 1
ATOM 1466 N N . THR A 1 183 ? 14.511 3.508 -29.677 1.00 70.62 183 THR A N 1
ATOM 1467 C CA . THR A 1 183 ? 15.302 3.021 -28.534 1.00 70.62 183 THR A CA 1
ATOM 1468 C C . THR A 1 183 ? 16.782 3.335 -28.732 1.00 70.62 183 THR A C 1
ATOM 1470 O O . THR A 1 183 ? 17.423 3.874 -27.830 1.00 70.62 183 THR A O 1
ATOM 1473 N N . VAL A 1 184 ? 17.302 3.112 -29.945 1.00 71.62 184 VAL A N 1
ATOM 1474 C CA . VAL A 1 184 ? 18.679 3.478 -30.320 1.00 71.62 184 VAL A CA 1
ATOM 1475 C C . VAL A 1 184 ? 18.888 4.993 -30.219 1.00 71.62 184 VAL A C 1
ATOM 1477 O O . VAL A 1 184 ? 19.867 5.453 -29.638 1.00 71.62 184 VAL A O 1
ATOM 1480 N N . TRP A 1 185 ? 17.939 5.794 -30.707 1.00 77.31 185 TRP A N 1
ATOM 1481 C CA . TRP A 1 185 ? 17.991 7.254 -30.600 1.00 77.31 185 TRP A CA 1
ATOM 1482 C C . TRP A 1 185 ? 17.995 7.740 -29.145 1.00 77.31 185 TRP A C 1
ATOM 1484 O O . TRP A 1 185 ? 18.770 8.629 -28.785 1.00 77.31 185 TRP A O 1
ATOM 1494 N N . HIS A 1 186 ? 17.169 7.139 -28.287 1.00 71.38 186 HIS A N 1
ATOM 1495 C CA . HIS A 1 186 ? 17.151 7.431 -26.855 1.00 71.38 186 HIS A CA 1
ATOM 1496 C C . HIS A 1 186 ? 18.468 7.061 -26.168 1.00 71.38 186 HIS A C 1
ATOM 1498 O O . HIS A 1 186 ? 18.945 7.839 -25.341 1.00 71.38 186 HIS A O 1
ATOM 1504 N N . ALA A 1 187 ? 19.079 5.935 -26.538 1.00 72.62 187 ALA A N 1
ATOM 1505 C CA . ALA A 1 187 ? 20.379 5.512 -26.026 1.00 72.62 187 ALA A CA 1
ATOM 1506 C C . ALA A 1 187 ? 21.495 6.509 -26.378 1.00 72.62 187 ALA A C 1
ATOM 1508 O O . ALA A 1 187 ? 22.296 6.877 -25.520 1.00 72.62 187 ALA A O 1
ATOM 1509 N N . VAL A 1 188 ? 21.505 7.014 -27.615 1.00 71.19 188 VAL A N 1
ATOM 1510 C CA . VAL A 1 188 ? 22.501 7.990 -28.088 1.00 71.19 188 VAL A CA 1
ATOM 1511 C C . VAL A 1 188 ? 22.283 9.382 -27.485 1.00 71.19 188 VAL A C 1
ATOM 1513 O O . VAL A 1 188 ? 23.247 10.051 -27.116 1.00 71.19 188 VAL A O 1
ATOM 1516 N N . ARG A 1 189 ? 21.028 9.824 -27.339 1.00 69.69 189 ARG A N 1
ATOM 1517 C CA . ARG A 1 189 ? 20.687 11.154 -26.801 1.00 69.69 189 ARG A CA 1
ATOM 1518 C C . ARG A 1 189 ? 20.901 11.273 -25.291 1.00 69.69 189 ARG A C 1
ATOM 1520 O O . ARG A 1 189 ? 21.200 12.362 -24.811 1.00 69.69 189 ARG A O 1
ATOM 1527 N N . ASN A 1 190 ? 20.731 10.177 -24.555 1.00 59.41 190 ASN A N 1
ATOM 1528 C CA . ASN A 1 190 ? 20.840 10.149 -23.096 1.00 59.41 190 ASN A CA 1
ATOM 1529 C C . ASN A 1 190 ? 22.231 9.737 -22.598 1.00 59.41 190 ASN A C 1
ATOM 1531 O O . ASN A 1 190 ? 22.378 9.454 -21.408 1.00 59.41 190 ASN A O 1
ATOM 1535 N N . GLN A 1 191 ? 23.254 9.705 -23.463 1.00 54.62 191 GLN A N 1
ATOM 1536 C CA . GLN A 1 191 ? 24.619 9.508 -22.986 1.00 54.62 191 GLN A CA 1
ATOM 1537 C C . GLN A 1 191 ? 24.948 10.622 -21.983 1.00 54.62 191 GLN A C 1
ATOM 1539 O O . GLN A 1 191 ? 24.834 11.801 -22.336 1.00 54.62 191 GLN A O 1
ATOM 1544 N N . PRO A 1 192 ? 25.338 10.292 -20.737 1.00 43.81 192 PRO A N 1
ATOM 1545 C CA . PRO A 1 192 ? 25.828 11.306 -19.826 1.00 43.81 192 PRO A CA 1
ATOM 1546 C C . PRO A 1 192 ? 26.999 11.983 -20.532 1.00 43.81 192 PRO A C 1
ATOM 1548 O O . PRO A 1 192 ? 27.947 11.308 -20.943 1.00 43.81 192 PRO A O 1
ATOM 1551 N N . GLN A 1 193 ? 26.907 13.303 -20.734 1.00 41.06 193 GLN A N 1
ATOM 1552 C CA . GLN A 1 193 ? 28.058 14.086 -21.159 1.00 41.06 193 GLN A CA 1
ATOM 1553 C C . GLN A 1 193 ? 29.177 13.723 -20.192 1.00 41.06 193 GLN A C 1
ATOM 1555 O O . GLN A 1 193 ? 29.077 14.017 -19.001 1.00 41.06 193 GLN A O 1
ATOM 1560 N N . LYS A 1 194 ? 30.197 13.010 -20.682 1.00 43.00 194 LYS A N 1
ATOM 1561 C CA . LYS A 1 194 ? 31.409 12.762 -19.915 1.00 43.00 194 LYS A CA 1
ATOM 1562 C C . LYS A 1 194 ? 31.931 14.140 -19.536 1.00 43.00 194 LYS A C 1
ATOM 1564 O O . LYS A 1 194 ? 32.502 14.840 -20.368 1.00 43.00 194 LYS A O 1
ATOM 1569 N N . SER A 1 195 ? 31.698 14.547 -18.292 1.00 37.53 195 SER A N 1
ATOM 1570 C CA . SER A 1 195 ? 32.515 15.562 -17.661 1.00 37.53 195 SER A CA 1
ATOM 1571 C C . SER A 1 195 ? 33.944 15.068 -17.816 1.00 37.53 195 SER A C 1
ATOM 1573 O O . SER A 1 195 ? 34.274 13.982 -17.339 1.00 37.53 195 SER A O 1
ATOM 1575 N N . ASN A 1 196 ? 34.753 15.815 -18.562 1.00 35.47 196 ASN A N 1
ATOM 1576 C CA . ASN A 1 196 ? 36.188 15.607 -18.651 1.00 35.47 196 ASN A CA 1
ATOM 1577 C C . ASN A 1 196 ? 36.758 15.598 -17.230 1.00 35.47 196 ASN A C 1
ATOM 1579 O O . ASN A 1 196 ? 37.037 16.648 -16.660 1.00 35.47 196 ASN A O 1
ATOM 1583 N N . THR A 1 197 ? 36.935 14.418 -16.653 1.00 32.72 197 THR A N 1
ATOM 1584 C CA . THR A 1 197 ? 37.838 14.224 -15.528 1.00 32.72 197 THR A CA 1
ATOM 1585 C C . THR A 1 197 ? 39.072 13.559 -16.109 1.00 32.72 197 THR A C 1
ATOM 1587 O O . THR A 1 197 ? 39.144 12.345 -16.276 1.00 32.72 197 THR A O 1
ATOM 1590 N N . GLN A 1 198 ? 40.035 14.393 -16.500 1.00 39.31 198 GLN A N 1
ATOM 1591 C CA . GLN A 1 198 ? 41.424 13.965 -16.534 1.00 39.31 198 GLN A CA 1
ATOM 1592 C C . GLN A 1 198 ? 41.770 13.431 -15.139 1.00 39.31 198 GLN A C 1
ATOM 1594 O O . GLN A 1 198 ? 41.619 14.153 -14.157 1.00 39.31 198 GLN A O 1
ATOM 1599 N N . GLY A 1 199 ? 42.239 12.188 -15.056 1.00 33.75 199 GLY A N 1
ATOM 1600 C CA . GLY A 1 199 ? 42.896 11.682 -13.855 1.00 33.75 199 GLY A CA 1
ATOM 1601 C C . GLY A 1 199 ? 42.489 10.272 -13.445 1.00 33.75 199 GLY A C 1
ATOM 1602 O O . GLY A 1 199 ? 41.354 10.031 -13.062 1.00 33.75 199 GLY A O 1
ATOM 1603 N N . ALA A 1 200 ? 43.506 9.409 -13.417 1.00 31.58 200 ALA A N 1
ATOM 1604 C CA . ALA A 1 200 ? 43.593 8.122 -12.728 1.00 31.58 200 ALA A CA 1
ATOM 1605 C C . ALA A 1 200 ? 42.970 6.894 -13.414 1.00 31.58 200 ALA A C 1
ATOM 1607 O O . ALA A 1 200 ? 41.764 6.767 -13.577 1.00 31.58 200 ALA A O 1
ATOM 1608 N N . GLY A 1 201 ? 43.843 5.925 -13.715 1.00 27.38 201 GLY A N 1
ATOM 1609 C CA . GLY A 1 201 ? 43.434 4.535 -13.919 1.00 27.38 201 GLY A CA 1
ATOM 1610 C C . GLY A 1 201 ? 43.984 3.857 -15.164 1.00 27.38 201 GLY A C 1
ATOM 1611 O O . GLY A 1 201 ? 43.240 3.223 -15.900 1.00 27.38 201 GLY A O 1
ATOM 1612 N N . ARG A 1 202 ? 45.293 3.961 -15.406 1.00 33.94 202 ARG A N 1
ATOM 1613 C CA . ARG A 1 202 ? 46.011 3.079 -16.331 1.00 33.94 202 ARG A CA 1
ATOM 1614 C C . ARG A 1 202 ? 45.929 1.650 -15.770 1.00 33.94 202 ARG A C 1
ATOM 1616 O O . ARG A 1 202 ? 46.712 1.310 -14.890 1.00 33.94 202 ARG A O 1
ATOM 1623 N N . ILE A 1 203 ? 44.998 0.827 -16.248 1.00 36.97 203 ILE A N 1
ATOM 1624 C CA . ILE A 1 203 ? 45.032 -0.620 -16.004 1.00 36.97 203 ILE A CA 1
ATOM 1625 C C . ILE A 1 203 ? 45.677 -1.254 -17.232 1.00 36.97 203 ILE A C 1
ATOM 1627 O O . ILE A 1 203 ? 45.082 -1.337 -18.302 1.00 36.97 203 ILE A O 1
ATOM 1631 N N . LYS A 1 204 ? 46.948 -1.630 -17.075 1.00 37.59 204 LYS A N 1
ATOM 1632 C CA . LYS A 1 204 ? 47.623 -2.567 -17.970 1.00 37.59 204 LYS A CA 1
ATOM 1633 C C . LYS A 1 204 ? 47.079 -3.961 -17.663 1.00 37.59 204 LYS A C 1
ATOM 1635 O O . LYS A 1 204 ? 47.091 -4.351 -16.499 1.00 37.59 204 LYS A O 1
ATOM 1640 N N . HIS A 1 205 ? 46.704 -4.715 -18.686 1.00 32.97 205 HIS A N 1
ATOM 1641 C CA . HIS A 1 205 ? 46.692 -6.170 -18.607 1.00 32.97 205 HIS A CA 1
ATOM 1642 C C . HIS A 1 205 ? 47.577 -6.731 -19.721 1.00 32.97 205 HIS A C 1
ATOM 1644 O O . HIS A 1 205 ? 47.418 -6.324 -20.867 1.00 32.97 205 HIS A O 1
ATOM 1650 N N . ALA A 1 206 ? 48.518 -7.567 -19.259 1.00 34.38 206 ALA A N 1
ATOM 1651 C CA . ALA A 1 206 ? 49.393 -8.545 -19.916 1.00 34.38 206 ALA A CA 1
ATOM 1652 C C . ALA A 1 206 ? 49.786 -8.311 -21.382 1.00 34.38 206 ALA A C 1
ATOM 1654 O O . ALA A 1 206 ? 48.938 -8.519 -22.273 1.00 34.38 206 ALA A O 1
#

Sequence (206 aa):
MERTILDEKILFSEQKVLAKTVIHSLVNMIVQQHNSFKQSSLIPPTLARDISSTDLMGIDSLIKDSHRIIQFHGDESSVSMTISFEEIGRILLNLHTSRTQREELLLYLRKGASSFCLHDIFKISKTQTAALRKQYEINITTKGRQDLEDIDSASLRYQETKTDNLKHDLLRISTELNIPLNTVWHAVRNQPQKSNTQGAGRIKHA

Mean predicted aligned error: 18.62 Å

pLDDT: mean 71.67, std 13.75, range [27.38, 88.19]

Nearest PDB structures (foldseek):
  1r22-assembly1_B  TM=2.626E-01  e=4.071E+00  Synechococcus elongatus PCC 7942 = FACHB-805

Solvent-accessible surface area (backbone atoms only — not comparable to full-atom values): 12053 Å² total; per-residue (Å²): 122,70,64,63,58,51,53,52,51,51,53,52,52,51,50,42,53,50,26,25,55,52,43,48,52,50,52,52,51,41,38,54,27,60,76,66,74,49,92,66,91,87,57,60,69,66,59,45,50,52,58,52,71,47,52,71,70,54,52,51,47,53,32,73,46,12,59,74,26,36,48,79,48,74,56,103,87,49,76,48,78,47,77,41,67,66,49,49,51,50,54,51,50,53,48,51,52,52,49,52,53,48,53,50,48,51,48,43,59,67,72,58,60,50,55,65,59,41,28,74,77,68,7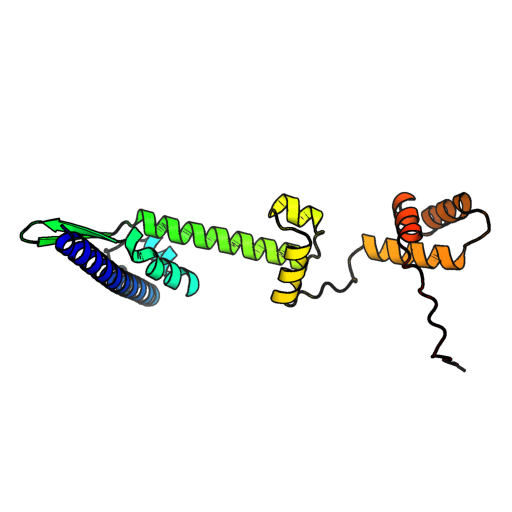0,37,50,59,68,54,50,53,52,49,33,61,75,68,68,54,76,73,64,73,82,84,41,64,72,54,52,52,25,54,51,38,33,53,52,47,71,78,56,70,61,100,48,64,73,60,46,46,53,48,50,19,61,77,69,72,44,60,56,68,50,35,51,50,24,62,70,64,52,76,78,76,73,87,68,87,77,90,78,90,77,85,77,136

Foldseek 3Di:
DVVVVVVVVVVLVVVLVVLLVVLLVVLVVLLVCVVVVHDDDPAPPVLSVLSNPDDPVLSVQCSNCSPVQWDWDDDPPDIDIDGHSVVSVVSSVVVVVVVVVVVVLVVCLLVVHDQVVCCVPPVAHPVRSVVVCVVVVRDDDPPPPPLVVLLVQLLVQCVVQDDPDPVVSLVVSCVVSVHDSVSSVCSNVPDPPPPDDPDDDPDDDD

Radius of gyration: 30.71 Å; Cα contacts (8 Å, |Δi|>4): 142; chains: 1; bounding box: 79×52×77 Å